Protein AF-A0A816HDM8-F1 (afdb_monomer)

Radius of gyration: 18.61 Å; Cα contacts (8 Å, |Δi|>4): 281; chains: 1; bounding box: 46×37×53 Å

Nearest PDB structures (foldseek):
  5yvi-assembly1_A  TM=9.772E-01  e=1.107E-20  Homo sapiens
  5j3v-assembly2_B  TM=9.742E-01  e=8.952E-21  Homo sapiens
  2h4m-assembly1_B  TM=9.727E-01  e=4.902E-20  Homo sapiens
  2z5k-assembly1_A  TM=9.641E-01  e=5.569E-20  Homo sapiens
  2qmr-assembly3_C  TM=9.529E-01  e=6.326E-20  Homo sapiens

Foldseek 3Di:
DVVLLVQCVDLDLVSVQVSLVVLLVVLLVCQQVCLVVLVVNLVSLLVSLVRDDLVSVLSSLSSLLSNLQRHAQSCQDPVNCVSRVPSLVVVVVVDDLLDPSVQSSLSSLLSVLRRNQCPCVVPVQVLLVVLLVQLVVQLVCVVDPRRRDCSSNLSSLSSLLSNLNRPAQVCQVVLVVDCLVVSLLSQCPDLDQSSVVSSVSNLVSCCRRPVVSVVVCCVSVVVSVVVCVDPVNDD

Structure (mmCIF, N/CA/C/O backbone):
data_AF-A0A816HDM8-F1
#
_entry.id   AF-A0A816HDM8-F1
#
loop_
_atom_site.group_PDB
_atom_site.id
_atom_site.type_symbol
_atom_site.label_atom_id
_atom_site.label_alt_id
_atom_site.label_comp_id
_atom_site.label_asym_id
_atom_site.label_entity_id
_atom_site.label_seq_id
_atom_site.pdbx_PDB_ins_code
_atom_site.Cartn_x
_atom_site.Cartn_y
_atom_site.Cartn_z
_atom_site.occupancy
_atom_site.B_iso_or_equiv
_atom_site.auth_seq_id
_atom_site.auth_comp_id
_atom_site.auth_asym_id
_atom_site.auth_atom_id
_atom_site.pdbx_PDB_model_num
ATOM 1 N N . MET A 1 1 ? -4.966 -9.550 25.274 1.00 83.75 1 MET A N 1
ATOM 2 C CA . MET A 1 1 ? -5.433 -8.710 24.150 1.00 83.75 1 MET A CA 1
ATOM 3 C C . MET A 1 1 ? -6.266 -7.512 24.609 1.00 83.75 1 MET A C 1
ATOM 5 O O . MET A 1 1 ? -5.846 -6.393 24.358 1.00 83.75 1 MET A O 1
ATOM 9 N N . SER A 1 2 ? -7.382 -7.699 25.329 1.00 88.25 2 SER A N 1
ATOM 10 C CA . SER A 1 2 ? -8.277 -6.598 25.751 1.00 88.25 2 SER A CA 1
ATOM 11 C C . SER A 1 2 ? -7.585 -5.449 26.503 1.00 88.25 2 SER A C 1
ATOM 13 O O . SER A 1 2 ? -7.842 -4.287 26.204 1.00 88.25 2 SER A O 1
ATOM 15 N N . GLU A 1 3 ? -6.691 -5.747 27.450 1.00 95.38 3 GLU A N 1
ATOM 16 C CA . GLU A 1 3 ? -5.959 -4.708 28.190 1.00 95.38 3 GLU A CA 1
ATOM 17 C C . GLU A 1 3 ? -4.966 -3.944 27.309 1.00 95.38 3 GLU A C 1
ATOM 19 O O . GLU A 1 3 ? -4.853 -2.727 27.438 1.00 95.38 3 GLU A O 1
ATOM 24 N N . LEU A 1 4 ? -4.309 -4.620 26.361 1.00 96.19 4 LEU A N 1
ATOM 25 C CA . LEU A 1 4 ? -3.385 -3.976 25.425 1.00 96.19 4 LEU A CA 1
ATOM 26 C C . LEU A 1 4 ? -4.130 -2.997 24.505 1.00 96.19 4 LEU A C 1
ATOM 28 O O . LEU A 1 4 ? -3.732 -1.841 24.400 1.00 96.19 4 LEU A O 1
ATOM 32 N N . LEU A 1 5 ? -5.284 -3.404 23.962 1.00 97.25 5 LEU A N 1
ATOM 33 C CA . LEU A 1 5 ? -6.154 -2.526 23.167 1.00 97.25 5 LEU A CA 1
ATOM 34 C C . LEU A 1 5 ? -6.623 -1.293 23.963 1.00 97.25 5 LEU A C 1
ATOM 36 O O . LEU A 1 5 ? -6.646 -0.180 23.442 1.00 97.25 5 LEU A O 1
ATOM 40 N N . LYS A 1 6 ? -6.917 -1.438 25.263 1.00 97.44 6 LYS A N 1
ATOM 41 C CA . LYS A 1 6 ? -7.215 -0.278 26.125 1.00 97.44 6 LYS A CA 1
ATOM 42 C C . LYS A 1 6 ? -6.018 0.667 26.278 1.00 97.44 6 LYS A C 1
ATOM 44 O O . LYS A 1 6 ? -6.229 1.866 26.443 1.00 97.44 6 LYS A O 1
ATOM 49 N N . ARG A 1 7 ? -4.781 0.151 26.288 1.00 98.19 7 ARG A N 1
ATOM 50 C CA . ARG A 1 7 ? -3.554 0.964 26.402 1.00 98.19 7 ARG A CA 1
ATOM 51 C C . ARG A 1 7 ? -3.203 1.695 25.102 1.00 98.19 7 ARG A C 1
ATOM 53 O O . ARG A 1 7 ? -2.677 2.799 25.186 1.00 98.19 7 ARG A O 1
ATOM 60 N N . ILE A 1 8 ? -3.570 1.162 23.933 1.00 98.19 8 ILE A N 1
ATOM 61 C CA . ILE A 1 8 ? -3.497 1.901 22.655 1.00 98.19 8 ILE A CA 1
ATOM 62 C C . ILE A 1 8 ? -4.273 3.221 22.778 1.00 98.19 8 ILE A C 1
ATOM 64 O O . ILE A 1 8 ? -3.812 4.275 22.365 1.00 98.19 8 ILE A O 1
ATOM 68 N N . LEU A 1 9 ? -5.419 3.213 23.459 1.00 98.12 9 LEU A N 1
ATOM 69 C CA . LEU A 1 9 ? -6.229 4.411 23.680 1.00 98.12 9 LEU A CA 1
ATOM 70 C C . LEU A 1 9 ? -5.894 5.161 24.979 1.00 98.12 9 LEU A C 1
ATOM 72 O O . LEU A 1 9 ? -6.740 5.902 25.484 1.00 98.12 9 LEU A O 1
ATOM 76 N N . ASP A 1 10 ? -4.692 5.022 25.542 1.00 98.19 10 ASP A N 1
ATOM 77 C CA . ASP A 1 10 ? -4.313 5.727 26.774 1.00 98.19 10 ASP A CA 1
ATOM 78 C C . ASP A 1 10 ? -4.251 7.257 26.573 1.00 98.19 10 ASP A C 1
ATOM 80 O O . ASP A 1 10 ? -4.190 7.762 25.452 1.00 98.19 10 ASP A O 1
ATOM 84 N N . ALA A 1 11 ? -4.334 8.038 27.650 1.00 96.88 11 ALA A N 1
ATOM 85 C CA . ALA A 1 11 ? -4.176 9.493 27.589 1.00 96.88 11 ALA A CA 1
ATOM 86 C C . ALA A 1 11 ? -2.701 9.914 27.445 1.00 96.88 11 ALA A C 1
ATOM 88 O O . ALA A 1 11 ? -2.410 10.983 26.909 1.00 96.88 11 ALA A O 1
ATOM 89 N N . ASN A 1 12 ? -1.768 9.080 27.909 1.00 97.75 12 ASN A N 1
ATOM 90 C CA . ASN A 1 12 ? -0.342 9.342 27.842 1.00 97.75 12 ASN A CA 1
ATOM 91 C C . ASN A 1 12 ? 0.241 8.877 26.500 1.00 97.75 12 ASN A C 1
ATOM 93 O O . ASN A 1 12 ? 0.244 7.689 26.185 1.00 97.75 12 ASN A O 1
ATOM 97 N N . LYS A 1 13 ? 0.820 9.814 25.743 1.00 97.62 13 LYS A N 1
ATOM 98 C CA . LYS A 1 13 ? 1.420 9.560 24.422 1.00 97.62 13 LYS A CA 1
ATOM 99 C C . LYS A 1 13 ? 2.521 8.496 24.436 1.00 97.62 13 LYS A C 1
ATOM 101 O O . LYS A 1 13 ? 2.654 7.773 23.460 1.00 97.62 13 LYS A O 1
ATOM 106 N N . LYS A 1 14 ? 3.278 8.370 25.532 1.00 97.81 14 LYS A N 1
ATOM 107 C CA . LYS A 1 14 ? 4.307 7.325 25.670 1.00 97.81 14 LYS A CA 1
ATOM 108 C C . LYS A 1 14 ? 3.696 5.939 25.865 1.00 97.81 14 LYS A C 1
ATOM 110 O O . LYS A 1 14 ? 4.263 4.955 25.413 1.00 97.81 14 LYS A O 1
ATOM 115 N N . VAL A 1 15 ? 2.542 5.867 26.533 1.00 98.19 15 VAL A N 1
ATOM 116 C CA . VAL A 1 15 ? 1.805 4.608 26.709 1.00 98.19 15 VAL A CA 1
ATOM 117 C C . VAL A 1 15 ? 1.149 4.200 25.395 1.00 98.19 15 VAL A C 1
ATOM 119 O O . VAL A 1 15 ? 1.209 3.029 25.053 1.00 98.19 15 VAL A O 1
ATOM 122 N N . GLN A 1 16 ? 0.598 5.157 24.642 1.00 98.38 16 GLN A N 1
ATOM 123 C CA . GLN A 1 16 ? 0.084 4.924 23.288 1.00 98.38 16 GLN A CA 1
ATOM 124 C C . GLN A 1 16 ? 1.161 4.318 22.378 1.00 98.38 16 GLN A C 1
ATOM 126 O O . GLN A 1 16 ? 0.943 3.253 21.818 1.00 98.38 16 GLN A O 1
ATOM 131 N N . GLU A 1 17 ? 2.328 4.967 22.285 1.00 97.75 17 GLU A N 1
ATOM 132 C CA . GLU A 1 17 ? 3.483 4.499 21.504 1.00 97.75 17 GLU A CA 1
ATOM 133 C C . GLU A 1 17 ? 3.892 3.080 21.917 1.00 97.75 17 GLU A C 1
ATOM 135 O O . GLU A 1 17 ? 3.851 2.170 21.096 1.00 97.75 17 GLU A O 1
ATOM 140 N N . ALA A 1 18 ? 4.170 2.858 23.206 1.00 98.06 18 ALA A N 1
ATOM 141 C CA . ALA A 1 18 ? 4.591 1.547 23.695 1.00 98.06 18 ALA A CA 1
ATOM 142 C C . ALA A 1 18 ? 3.534 0.452 23.473 1.00 98.06 18 ALA A C 1
ATOM 144 O O . ALA A 1 18 ? 3.880 -0.676 23.137 1.00 98.06 18 ALA A O 1
ATOM 145 N N . ALA A 1 19 ? 2.250 0.766 23.662 1.00 98.25 19 ALA A N 1
ATOM 146 C CA . ALA A 1 19 ? 1.169 -0.193 23.472 1.00 98.25 19 ALA A CA 1
ATOM 147 C C . ALA A 1 19 ? 0.932 -0.515 21.995 1.00 98.25 19 ALA A C 1
ATOM 149 O O . ALA A 1 19 ? 0.647 -1.665 21.683 1.00 98.25 19 ALA A O 1
ATOM 150 N N . CYS A 1 20 ? 1.046 0.477 21.110 1.00 97.62 20 CYS A N 1
ATOM 151 C CA . CYS A 1 20 ? 0.869 0.299 19.672 1.00 97.62 20 CYS A CA 1
ATOM 152 C C . CYS A 1 20 ? 2.010 -0.536 19.084 1.00 97.62 20 CYS A C 1
ATOM 154 O O . CYS A 1 20 ? 1.742 -1.526 18.418 1.00 97.62 20 CYS A O 1
ATOM 156 N N . SER A 1 21 ? 3.265 -0.227 19.427 1.00 97.00 21 SER A N 1
ATOM 157 C CA . SER A 1 21 ? 4.416 -1.033 18.996 1.00 97.00 21 SER A CA 1
ATOM 158 C C . SER A 1 21 ? 4.381 -2.451 19.573 1.00 97.00 21 SER A C 1
ATOM 160 O O . SER A 1 21 ? 4.606 -3.414 18.854 1.00 97.00 21 SER A O 1
ATOM 162 N N . ALA A 1 22 ? 4.032 -2.613 20.857 1.00 97.81 22 ALA A N 1
ATOM 163 C CA . ALA A 1 22 ? 3.873 -3.948 21.443 1.00 97.81 22 ALA A CA 1
ATOM 164 C C . ALA A 1 22 ? 2.714 -4.738 20.814 1.00 97.81 22 ALA A C 1
ATOM 166 O O . ALA A 1 22 ? 2.728 -5.967 20.834 1.00 97.81 22 ALA A O 1
ATOM 167 N N . PHE A 1 23 ? 1.695 -4.046 20.297 1.00 97.94 23 PHE A N 1
ATOM 168 C CA . PHE A 1 23 ? 0.606 -4.672 19.560 1.00 97.94 23 PHE A CA 1
ATOM 169 C C . PHE A 1 23 ? 1.057 -5.125 18.168 1.00 97.94 23 PHE A C 1
ATOM 171 O O . PHE A 1 23 ? 0.767 -6.268 17.837 1.00 97.94 23 PHE A O 1
ATOM 178 N N . ALA A 1 24 ? 1.825 -4.309 17.436 1.00 95.75 24 ALA A N 1
ATOM 179 C CA . ALA A 1 24 ? 2.413 -4.680 16.143 1.00 95.75 24 ALA A CA 1
ATOM 180 C C . ALA A 1 24 ? 3.284 -5.950 16.249 1.00 95.75 24 ALA A C 1
ATOM 182 O O . ALA A 1 24 ? 3.085 -6.919 15.527 1.00 95.75 24 ALA A O 1
ATOM 183 N N . THR A 1 25 ? 4.153 -6.036 17.262 1.00 95.81 25 THR A N 1
ATOM 184 C CA . THR A 1 25 ? 4.927 -7.269 17.508 1.00 95.81 25 THR A CA 1
ATOM 185 C C . THR A 1 25 ? 4.039 -8.470 17.859 1.00 95.81 25 THR A C 1
ATOM 187 O O . THR A 1 25 ? 4.364 -9.610 17.545 1.00 95.81 25 THR A O 1
ATOM 190 N N . LEU A 1 26 ? 2.911 -8.254 18.545 1.00 96.56 26 LEU A N 1
ATOM 191 C CA . LEU A 1 26 ? 2.002 -9.346 18.896 1.00 96.56 26 LEU A CA 1
ATOM 192 C C . LEU A 1 26 ? 1.278 -9.908 17.667 1.00 96.56 26 LEU A C 1
ATOM 194 O O . LEU A 1 26 ? 1.063 -11.116 17.604 1.00 96.56 26 LEU A O 1
ATOM 198 N N . GLU A 1 27 ? 0.845 -9.057 16.739 1.00 95.50 27 GLU A N 1
ATOM 199 C CA . GLU A 1 27 ? 0.141 -9.509 15.536 1.00 95.50 27 GLU A CA 1
ATOM 200 C C . GLU A 1 27 ? 1.057 -10.244 14.553 1.00 95.50 27 GLU A C 1
ATOM 202 O O . GLU A 1 27 ? 0.608 -11.264 14.035 1.00 95.50 27 GLU A O 1
ATOM 207 N N . GLU A 1 28 ? 2.333 -9.850 14.422 1.00 93.94 28 GLU A N 1
ATOM 208 C CA . GLU A 1 28 ? 3.349 -10.592 13.644 1.00 93.94 28 GLU A CA 1
ATOM 209 C C . GLU A 1 28 ? 3.496 -12.047 14.104 1.00 93.94 28 GLU A C 1
ATOM 211 O O . GLU A 1 28 ? 3.673 -12.953 13.295 1.00 93.94 28 GLU A O 1
ATOM 216 N N . GLU A 1 29 ? 3.407 -12.283 15.414 1.00 96.25 29 GLU A N 1
ATOM 217 C CA . GLU A 1 29 ? 3.553 -13.619 15.998 1.00 96.25 29 GLU A CA 1
ATOM 218 C C . GLU A 1 29 ? 2.229 -14.398 16.011 1.00 96.25 29 GLU A C 1
ATOM 220 O O . GLU A 1 29 ? 2.195 -15.626 15.893 1.00 96.25 29 GLU A O 1
ATOM 225 N N . ALA A 1 30 ? 1.107 -13.700 16.196 1.00 96.31 30 ALA A N 1
ATOM 226 C CA . ALA A 1 30 ? -0.205 -14.329 16.296 1.00 96.31 30 ALA A CA 1
ATOM 227 C C . ALA A 1 30 ? -0.820 -14.651 14.923 1.00 96.31 30 ALA A C 1
ATOM 229 O O . ALA A 1 30 ? -1.593 -15.611 14.812 1.00 96.31 30 ALA A O 1
ATOM 230 N N . CYS A 1 31 ? -0.510 -13.867 13.889 1.00 95.62 31 CYS A N 1
ATOM 231 C CA . CYS A 1 31 ? -1.038 -13.990 12.531 1.00 95.62 31 CYS A CA 1
ATOM 232 C C . CYS A 1 31 ? -2.566 -14.214 12.520 1.00 95.62 31 CYS A C 1
ATOM 234 O O . CYS A 1 31 ? -3.353 -13.496 13.144 1.00 95.62 31 CYS A O 1
ATOM 236 N N . VAL A 1 32 ? -3.010 -15.297 11.879 1.00 96.19 32 VAL A N 1
ATOM 237 C CA . VAL A 1 32 ? -4.419 -15.695 11.756 1.00 96.19 32 VAL A CA 1
ATOM 238 C C . VAL A 1 32 ? -5.134 -15.941 13.093 1.00 96.19 32 VAL A C 1
ATOM 240 O O . VAL A 1 32 ? -6.365 -15.935 13.133 1.00 96.19 32 VAL A O 1
ATOM 243 N N . GLN A 1 33 ? -4.414 -16.104 14.210 1.00 97.44 33 GLN A N 1
ATOM 244 C CA . GLN A 1 33 ? -5.028 -16.203 15.543 1.00 97.44 33 GLN A CA 1
ATOM 245 C C . GLN A 1 33 ? -5.679 -14.882 15.990 1.00 97.44 33 GLN A C 1
ATOM 247 O O . GLN A 1 33 ? -6.475 -14.874 16.930 1.00 97.44 33 GLN A O 1
ATOM 252 N N . MET A 1 34 ? -5.396 -13.771 15.301 1.00 96.62 34 MET A N 1
ATOM 253 C CA . MET A 1 34 ? -6.027 -12.468 15.533 1.00 96.62 34 MET A CA 1
ATOM 254 C C . MET A 1 34 ? -7.441 -12.375 14.940 1.00 96.62 34 MET A C 1
ATOM 256 O O . MET A 1 34 ? -8.253 -11.573 15.409 1.00 96.62 34 MET A O 1
ATOM 260 N N . VAL A 1 35 ? -7.778 -13.219 13.956 1.00 97.88 35 VAL A N 1
ATOM 261 C CA . VAL A 1 35 ? -9.042 -13.162 13.192 1.00 97.88 35 VAL A CA 1
ATOM 262 C C . VAL A 1 35 ? -10.302 -13.154 14.075 1.00 97.88 35 VAL A C 1
ATOM 264 O O . VAL A 1 35 ? -11.184 -12.330 13.817 1.00 97.88 35 VAL A O 1
ATOM 267 N N . PRO A 1 36 ? -10.423 -13.966 15.149 1.00 97.81 36 PRO A N 1
ATOM 268 C CA . PRO A 1 36 ? -11.596 -13.934 16.030 1.00 97.81 36 PRO A CA 1
ATOM 269 C C . PRO A 1 36 ? -11.833 -12.583 16.723 1.00 97.81 36 PRO A C 1
ATOM 271 O O . PRO A 1 36 ? -12.946 -12.304 17.166 1.00 97.81 36 PRO A O 1
ATOM 274 N N . TYR A 1 37 ? -10.801 -11.742 16.817 1.00 97.44 37 TYR A N 1
ATOM 275 C CA . TYR A 1 37 ? -10.816 -10.463 17.526 1.00 97.44 37 TYR A CA 1
ATOM 276 C C . TYR A 1 37 ? -10.794 -9.253 16.584 1.00 97.44 37 TYR A C 1
ATOM 278 O O . TYR A 1 37 ? -10.842 -8.113 17.051 1.00 97.44 37 TYR A O 1
ATOM 286 N N . LEU A 1 38 ? -10.760 -9.486 15.267 1.00 97.25 38 LEU A N 1
ATOM 287 C CA . LEU A 1 38 ? -10.464 -8.472 14.255 1.00 97.25 38 LEU A CA 1
ATOM 288 C C . LEU A 1 38 ? -11.393 -7.257 14.337 1.00 97.25 38 LEU A C 1
ATOM 290 O O . LEU A 1 38 ? -10.932 -6.122 14.297 1.00 97.25 38 LEU A O 1
ATOM 294 N N . LYS A 1 39 ? -12.693 -7.474 14.573 1.00 97.38 39 LYS A N 1
ATOM 295 C CA . LYS A 1 39 ? -13.653 -6.374 14.755 1.00 97.38 39 LYS A CA 1
ATOM 296 C C . LYS A 1 39 ? -13.256 -5.433 15.902 1.00 97.38 39 LYS A C 1
ATOM 298 O O . LYS A 1 39 ? -13.229 -4.222 15.715 1.00 97.38 39 LYS A O 1
ATOM 303 N N . GLN A 1 40 ? -12.931 -5.985 17.072 1.00 97.94 40 GLN A N 1
ATOM 304 C CA . GLN A 1 40 ? -12.567 -5.192 18.250 1.00 97.94 40 GLN A CA 1
ATOM 305 C C . GLN A 1 40 ? -11.229 -4.465 18.050 1.00 97.94 40 GLN A C 1
ATOM 307 O O . GLN A 1 40 ? -11.060 -3.328 18.501 1.00 97.94 40 GLN A O 1
ATOM 312 N N . ILE A 1 41 ? -10.280 -5.126 17.384 1.00 98.38 41 ILE A N 1
ATOM 313 C CA . ILE A 1 41 ? -8.981 -4.547 17.037 1.00 98.38 41 ILE A CA 1
ATOM 314 C C . ILE A 1 41 ? -9.191 -3.335 16.126 1.00 98.38 41 ILE A C 1
ATOM 316 O O . ILE A 1 41 ? -8.782 -2.232 16.483 1.00 98.38 41 ILE A O 1
ATOM 320 N N . LEU A 1 42 ? -9.910 -3.507 15.013 1.00 98.38 42 LEU A N 1
ATOM 321 C CA . LEU A 1 42 ? -10.158 -2.436 14.049 1.00 98.38 42 LEU A CA 1
ATOM 322 C C . LEU A 1 42 ? -10.910 -1.259 14.673 1.00 98.38 42 LEU A C 1
ATOM 324 O O . LEU A 1 42 ? -10.520 -0.117 14.464 1.00 98.38 42 LEU A O 1
ATOM 328 N N . GLU A 1 43 ? -11.934 -1.509 15.495 1.00 98.06 43 GLU A N 1
ATOM 329 C CA . GLU A 1 43 ? -12.641 -0.445 16.225 1.00 98.06 43 GLU A CA 1
ATOM 330 C C . GLU A 1 43 ? -11.691 0.364 17.126 1.00 98.06 43 GLU A C 1
ATOM 332 O O . GLU A 1 43 ? -11.809 1.588 17.221 1.00 98.06 43 GLU A O 1
ATOM 337 N N . THR A 1 44 ? -10.713 -0.302 17.747 1.00 98.56 44 THR A N 1
ATOM 338 C CA . THR A 1 44 ? -9.699 0.342 18.593 1.00 98.56 44 THR A CA 1
ATOM 339 C C . THR A 1 44 ? -8.728 1.183 17.761 1.00 98.56 44 THR A C 1
ATOM 341 O O . THR A 1 44 ? -8.532 2.361 18.066 1.00 98.56 44 THR A O 1
ATOM 344 N N . LEU A 1 45 ? -8.147 0.614 16.698 1.00 98.19 45 LEU A N 1
ATOM 345 C CA . LEU A 1 45 ? -7.195 1.311 15.823 1.00 98.19 45 LEU A CA 1
ATOM 346 C C . LEU A 1 45 ? -7.862 2.502 15.114 1.00 98.19 45 LEU A C 1
ATOM 348 O O . LEU A 1 45 ? -7.311 3.601 15.063 1.00 98.19 45 LEU A O 1
ATOM 352 N N . VAL A 1 46 ? -9.111 2.340 14.675 1.00 97.88 46 VAL A N 1
ATOM 353 C CA . VAL A 1 46 ? -9.899 3.412 14.047 1.00 97.88 46 VAL A CA 1
ATOM 354 C C . VAL A 1 46 ? -10.202 4.542 15.032 1.00 97.88 46 VAL A C 1
ATOM 356 O O . VAL A 1 46 ? -10.162 5.719 14.668 1.00 97.88 46 VAL A O 1
ATOM 359 N N . HIS A 1 47 ? -10.431 4.227 16.309 1.00 97.94 47 HIS A N 1
ATOM 360 C CA . HIS A 1 47 ? -10.560 5.252 17.344 1.00 97.94 47 HIS A CA 1
ATOM 361 C C . HIS A 1 47 ? -9.237 5.994 17.604 1.00 97.94 47 HIS A C 1
ATOM 363 O O . HIS A 1 47 ? -9.249 7.199 17.880 1.00 97.94 47 HIS A O 1
ATOM 369 N N . ALA A 1 48 ? -8.093 5.312 17.475 1.00 98.00 48 ALA A N 1
ATOM 370 C CA . ALA A 1 48 ? -6.776 5.906 17.684 1.00 98.00 48 ALA A CA 1
ATOM 371 C C . ALA A 1 48 ? -6.468 7.037 16.683 1.00 98.00 48 ALA A C 1
ATOM 373 O O . ALA A 1 48 ? -5.888 8.043 17.092 1.00 98.00 48 ALA A O 1
ATOM 374 N N . PHE A 1 49 ? -6.967 6.980 15.438 1.00 96.19 49 PHE A N 1
ATOM 375 C CA . PHE A 1 49 ? -6.819 8.065 14.446 1.00 96.19 49 PHE A CA 1
ATOM 376 C C . PHE A 1 49 ? -7.287 9.441 14.932 1.00 96.19 49 PHE A C 1
ATOM 378 O O . PHE A 1 49 ? -6.747 10.468 14.510 1.00 96.19 49 PHE A O 1
ATOM 385 N N . ARG A 1 50 ? -8.301 9.473 15.807 1.00 93.88 50 ARG A N 1
ATOM 386 C CA . ARG A 1 50 ? -8.866 10.712 16.371 1.00 93.88 50 ARG A CA 1
ATOM 387 C C . ARG A 1 50 ? -8.095 11.215 17.588 1.00 93.88 50 ARG A C 1
ATOM 389 O O . ARG A 1 50 ? -8.288 12.354 18.005 1.00 93.88 50 ARG A O 1
ATOM 396 N N . LYS A 1 51 ? -7.264 10.361 18.186 1.00 95.94 51 LYS A N 1
ATOM 397 C CA . LYS A 1 51 ? -6.564 10.628 19.446 1.00 95.94 51 LYS A CA 1
ATOM 398 C C . LYS A 1 51 ? -5.072 10.871 19.250 1.00 95.94 51 LYS A C 1
ATOM 400 O O . LYS A 1 51 ? -4.473 11.646 19.997 1.00 95.94 51 LYS A O 1
ATOM 405 N N . TYR A 1 52 ? -4.473 10.186 18.287 1.00 97.69 52 TYR A N 1
ATOM 406 C CA . TYR A 1 52 ? -3.041 10.220 18.059 1.00 97.69 52 TYR A CA 1
ATOM 407 C C . TYR A 1 52 ? -2.623 11.537 17.410 1.00 97.69 52 TYR A C 1
ATOM 409 O O . TYR A 1 52 ? -3.319 12.113 16.577 1.00 97.69 52 TYR A O 1
ATOM 417 N N . GLN A 1 53 ? -1.457 12.015 17.831 1.00 94.62 53 GLN A N 1
ATOM 418 C CA . GLN A 1 53 ? -0.761 13.130 17.193 1.00 94.62 53 GLN A CA 1
ATOM 419 C C . GLN A 1 53 ? 0.276 12.593 16.207 1.00 94.62 53 GLN A C 1
ATOM 421 O O . GLN A 1 53 ? 0.562 11.399 16.240 1.00 94.62 53 GLN A O 1
ATOM 426 N N . ALA A 1 54 ? 0.864 13.478 15.394 1.00 91.25 54 ALA A N 1
ATOM 427 C CA . ALA A 1 54 ? 1.751 13.143 14.272 1.00 91.25 54 ALA A CA 1
ATOM 428 C C . ALA A 1 54 ? 2.687 11.951 14.546 1.00 91.25 54 ALA A C 1
ATOM 430 O O . ALA A 1 54 ? 2.539 10.918 13.909 1.00 91.25 54 ALA A O 1
ATOM 431 N N . LYS A 1 55 ? 3.540 12.020 15.582 1.00 93.81 55 LYS A N 1
ATOM 432 C CA . LYS A 1 55 ? 4.482 10.932 15.913 1.00 93.81 55 LYS A CA 1
ATOM 433 C C . LYS A 1 55 ? 3.803 9.568 16.112 1.00 93.81 55 LYS A C 1
ATOM 435 O O . LYS A 1 55 ? 4.234 8.577 15.541 1.00 93.81 55 LYS A O 1
ATOM 440 N N . ASN A 1 56 ? 2.756 9.508 16.933 1.00 96.88 56 ASN A N 1
ATOM 441 C CA . ASN A 1 56 ? 2.095 8.238 17.243 1.00 96.88 56 ASN A CA 1
ATOM 442 C C . ASN A 1 56 ? 1.241 7.747 16.073 1.00 96.88 56 ASN A C 1
ATOM 444 O O . ASN A 1 56 ? 1.009 6.551 15.957 1.00 96.88 56 ASN A O 1
ATOM 448 N N . LEU A 1 57 ? 0.781 8.659 15.211 1.00 96.75 57 LEU A N 1
ATOM 449 C CA . LEU A 1 57 ? 0.042 8.312 14.004 1.00 96.75 57 LEU A CA 1
ATOM 450 C C . LEU A 1 57 ? 0.898 7.478 13.042 1.00 96.75 57 LEU A C 1
ATOM 452 O O . LEU A 1 57 ? 0.371 6.546 12.452 1.00 96.75 57 LEU A O 1
ATOM 456 N N . LEU A 1 58 ? 2.205 7.748 12.955 1.00 96.50 58 LEU A N 1
ATOM 457 C CA . LEU A 1 58 ? 3.122 6.937 12.143 1.00 96.50 58 LEU A CA 1
ATOM 458 C C . LEU A 1 58 ? 3.164 5.478 12.626 1.00 96.50 58 LEU A C 1
ATOM 460 O O . LEU A 1 58 ? 3.049 4.557 11.830 1.00 96.50 58 LEU A O 1
ATOM 464 N N . ILE A 1 59 ? 3.215 5.278 13.945 1.00 96.81 59 ILE A N 1
ATOM 465 C CA . ILE A 1 59 ? 3.204 3.947 14.581 1.00 96.81 59 ILE A CA 1
ATOM 466 C C . ILE A 1 59 ? 1.843 3.258 14.412 1.00 96.81 59 ILE A C 1
ATOM 468 O O . ILE A 1 59 ? 1.746 2.036 14.391 1.00 96.81 59 ILE A O 1
ATOM 472 N N . LEU A 1 60 ? 0.766 4.039 14.305 1.00 98.38 60 LEU A N 1
ATOM 473 C CA . LEU A 1 60 ? -0.555 3.490 14.028 1.00 98.38 60 LEU A CA 1
ATOM 474 C C . LEU A 1 60 ? -0.652 2.943 12.601 1.00 98.38 60 LEU A C 1
ATOM 476 O O . LEU A 1 60 ? -1.318 1.934 12.413 1.00 98.38 60 LEU A O 1
ATOM 480 N N . TYR A 1 61 ? -0.020 3.590 11.617 1.00 98.56 61 TYR A N 1
ATOM 481 C CA . TYR A 1 61 ? 0.017 3.069 10.249 1.00 98.56 61 TYR A CA 1
ATOM 482 C C . TYR A 1 61 ? 0.759 1.737 10.175 1.00 98.56 61 TYR A C 1
ATOM 484 O O . TYR A 1 61 ? 0.220 0.791 9.610 1.00 98.56 61 TYR A O 1
ATOM 492 N N . ASP A 1 62 ? 1.920 1.650 10.824 1.00 97.44 62 ASP A N 1
ATOM 493 C CA . ASP A 1 62 ? 2.700 0.415 10.968 1.00 97.44 62 ASP A CA 1
ATOM 494 C C . ASP A 1 62 ? 1.842 -0.718 11.561 1.00 97.44 62 ASP A C 1
ATOM 496 O O . ASP A 1 62 ? 1.585 -1.717 10.899 1.00 97.44 62 ASP A O 1
ATOM 500 N N . ALA A 1 63 ? 1.215 -0.489 12.721 1.00 98.12 63 ALA A N 1
ATOM 501 C CA . ALA A 1 63 ? 0.325 -1.468 13.360 1.00 98.12 63 ALA A CA 1
ATOM 502 C C . ALA A 1 63 ? -0.954 -1.810 12.561 1.00 98.12 63 ALA A C 1
ATOM 504 O O . ALA A 1 63 ? -1.665 -2.754 12.885 1.00 98.12 63 ALA A O 1
ATOM 505 N N . ILE A 1 64 ? -1.340 -1.017 11.559 1.00 98.62 64 ILE A N 1
ATOM 506 C CA . ILE A 1 64 ? -2.450 -1.373 10.662 1.00 98.62 64 ILE A CA 1
ATOM 507 C C . ILE A 1 64 ? -1.928 -2.185 9.473 1.00 98.62 64 ILE A C 1
ATOM 509 O O . ILE A 1 64 ? -2.604 -3.121 9.044 1.00 98.62 64 ILE A O 1
ATOM 513 N N . GLY A 1 65 ? -0.760 -1.823 8.936 1.00 98.56 65 GLY A N 1
ATOM 514 C CA . GLY A 1 65 ? -0.104 -2.557 7.856 1.00 98.56 65 GLY A CA 1
ATOM 515 C C . GLY A 1 65 ? 0.236 -3.976 8.298 1.00 98.56 65 GLY A C 1
ATOM 516 O O . GLY A 1 65 ? -0.227 -4.938 7.690 1.00 98.56 65 GLY A O 1
ATOM 517 N N . THR A 1 66 ? 0.895 -4.104 9.446 1.00 98.25 66 THR A N 1
ATOM 518 C CA . THR A 1 66 ? 1.261 -5.390 10.038 1.00 98.25 66 THR A CA 1
ATOM 519 C C . THR A 1 66 ? 0.032 -6.247 10.361 1.00 98.25 66 THR A C 1
ATOM 521 O O . THR A 1 66 ? 0.032 -7.451 10.085 1.00 98.25 66 THR A O 1
ATOM 524 N N . LEU A 1 67 ? -1.073 -5.655 10.838 1.00 98.62 67 LEU A N 1
ATOM 525 C CA . LEU A 1 67 ? -2.349 -6.366 10.977 1.00 98.62 67 LEU A CA 1
ATOM 526 C C . LEU A 1 67 ? -2.835 -6.925 9.636 1.00 98.62 67 LEU A C 1
ATOM 528 O O . LEU A 1 67 ? -3.282 -8.073 9.579 1.00 98.62 67 LEU A O 1
ATOM 532 N N . ALA A 1 68 ? -2.792 -6.110 8.578 1.00 98.75 68 ALA A N 1
ATOM 533 C CA . ALA A 1 68 ? -3.232 -6.495 7.243 1.00 98.75 68 ALA A CA 1
ATOM 534 C C . ALA A 1 68 ? -2.389 -7.653 6.691 1.00 98.75 68 ALA A C 1
ATOM 536 O O . ALA A 1 68 ? -2.969 -8.622 6.198 1.00 98.75 68 ALA A O 1
ATOM 537 N N . ASP A 1 69 ? -1.070 -7.620 6.874 1.00 98.44 69 ASP A N 1
ATOM 538 C CA . ASP A 1 69 ? -0.165 -8.709 6.484 1.00 98.44 69 ASP A CA 1
ATOM 539 C C . ASP A 1 69 ? -0.420 -9.986 7.300 1.00 98.44 69 ASP A C 1
ATOM 541 O O . ASP A 1 69 ? -0.474 -11.094 6.761 1.00 98.44 69 ASP A O 1
ATOM 545 N N . SER A 1 70 ? -0.682 -9.832 8.598 1.00 98.19 70 SER A N 1
ATOM 546 C CA . SER A 1 70 ? -0.911 -10.932 9.542 1.00 98.19 70 SER A CA 1
ATOM 547 C C . SER A 1 70 ? -2.205 -11.711 9.284 1.00 98.19 70 SER A C 1
ATOM 549 O O . SER A 1 70 ? -2.261 -12.929 9.486 1.00 98.19 70 SER A O 1
ATOM 551 N N . VAL A 1 71 ? -3.278 -11.020 8.878 1.00 98.38 71 VAL A N 1
ATOM 552 C CA . VAL A 1 71 ? -4.615 -11.622 8.694 1.00 98.38 71 VAL A CA 1
ATOM 553 C C . VAL A 1 71 ? -5.022 -11.769 7.227 1.00 98.38 71 VAL A C 1
ATOM 555 O O . VAL A 1 71 ? -5.972 -12.500 6.929 1.00 98.38 71 VAL A O 1
ATOM 558 N N . GLY A 1 72 ? -4.329 -11.096 6.309 1.00 98.38 72 GLY A N 1
ATOM 559 C CA . GLY A 1 72 ? -4.562 -11.140 4.869 1.00 98.38 72 GLY A CA 1
ATOM 560 C C . GLY A 1 72 ? -6.032 -10.949 4.490 1.00 98.38 72 GLY A C 1
ATOM 561 O O . GLY A 1 72 ? -6.735 -10.068 4.988 1.00 98.38 72 GLY A O 1
ATOM 562 N N . THR A 1 73 ? -6.533 -11.841 3.633 1.00 98.31 73 THR A N 1
ATOM 563 C CA . THR A 1 73 ? -7.895 -11.767 3.067 1.00 98.31 73 THR A CA 1
ATOM 564 C C . THR A 1 73 ? -9.031 -11.827 4.091 1.00 98.31 73 THR A C 1
ATOM 566 O O . THR A 1 73 ? -10.163 -11.477 3.758 1.00 98.31 73 THR A O 1
ATOM 569 N N . HIS A 1 74 ? -8.769 -12.178 5.357 1.00 98.56 74 HIS A N 1
ATOM 570 C CA . HIS A 1 74 ? -9.767 -12.043 6.423 1.00 98.56 74 HIS A CA 1
ATOM 571 C C . HIS A 1 74 ? -10.191 -10.584 6.664 1.00 98.56 74 HIS A C 1
ATOM 573 O O . HIS A 1 74 ? -11.294 -10.348 7.170 1.00 98.56 74 HIS A O 1
ATOM 579 N N . LEU A 1 75 ? -9.353 -9.617 6.272 1.00 98.62 75 LEU A N 1
ATOM 580 C CA . LEU A 1 75 ? -9.666 -8.191 6.312 1.00 98.62 75 LEU A CA 1
ATOM 581 C C . LEU A 1 75 ? -10.650 -7.766 5.208 1.00 98.62 75 LEU A C 1
ATOM 583 O O . LEU A 1 75 ? -11.354 -6.768 5.371 1.00 98.62 75 LEU A O 1
ATOM 587 N N . ASN A 1 76 ? -10.755 -8.535 4.116 1.00 98.56 76 ASN A N 1
ATOM 588 C CA . ASN A 1 76 ? -11.625 -8.253 2.972 1.00 98.56 76 ASN A CA 1
ATOM 589 C C . ASN A 1 76 ? -13.102 -8.554 3.284 1.00 98.56 76 ASN A C 1
ATOM 591 O O . ASN A 1 76 ? -13.710 -9.499 2.776 1.00 98.56 76 ASN A O 1
ATOM 595 N N . ARG A 1 77 ? -13.688 -7.739 4.163 1.00 98.50 77 ARG A N 1
ATOM 596 C CA . ARG A 1 77 ? -15.109 -7.775 4.506 1.00 98.50 77 ARG A CA 1
ATOM 597 C C . ARG A 1 77 ? -15.713 -6.376 4.451 1.00 98.50 77 ARG A C 1
ATOM 599 O O . ARG A 1 77 ? -15.086 -5.437 4.943 1.00 98.50 77 ARG A O 1
ATOM 606 N N . PRO A 1 78 ? -16.946 -6.213 3.934 1.00 98.25 78 PRO A N 1
ATOM 607 C CA . PRO A 1 78 ? -17.556 -4.893 3.783 1.00 98.25 78 PRO A CA 1
ATOM 608 C C . PRO A 1 78 ? -17.607 -4.073 5.078 1.00 98.25 78 PRO A C 1
ATOM 610 O O . PRO A 1 78 ? -17.357 -2.873 5.044 1.00 98.25 78 PRO A O 1
ATOM 613 N N . ASP A 1 79 ? -17.884 -4.712 6.217 1.00 98.00 79 ASP A N 1
ATOM 614 C CA . ASP A 1 79 ? -17.938 -4.061 7.529 1.00 98.00 79 ASP A CA 1
ATOM 615 C C . ASP A 1 79 ? -16.567 -3.550 7.998 1.00 98.00 79 ASP A C 1
ATOM 617 O O . ASP A 1 79 ? -16.484 -2.482 8.602 1.00 98.00 79 ASP A O 1
ATOM 621 N N . TYR A 1 80 ? -15.488 -4.269 7.685 1.00 98.62 80 TYR A N 1
ATOM 622 C CA . TYR A 1 80 ? -14.121 -3.869 8.037 1.00 98.62 80 TYR A CA 1
ATOM 623 C C . TYR A 1 80 ? -13.591 -2.779 7.109 1.00 98.62 80 TYR A C 1
ATOM 625 O O . TYR A 1 80 ? -13.032 -1.792 7.582 1.00 98.62 80 TYR A O 1
ATOM 633 N N . ILE A 1 81 ? -13.854 -2.897 5.807 1.00 98.62 81 ILE A N 1
ATOM 634 C CA . ILE A 1 81 ? -13.473 -1.895 4.804 1.00 98.62 81 ILE A CA 1
ATOM 635 C C . ILE A 1 81 ? -14.151 -0.551 5.102 1.00 98.62 81 ILE A C 1
ATOM 637 O O . ILE A 1 81 ? -13.485 0.483 5.129 1.00 98.62 81 ILE A O 1
ATOM 641 N N . GLN A 1 82 ? -15.459 -0.561 5.391 1.00 97.75 82 GLN A N 1
ATOM 642 C CA . GLN A 1 82 ? -16.220 0.648 5.736 1.00 97.75 82 GLN A CA 1
ATOM 643 C C . GLN A 1 82 ? -15.728 1.325 7.017 1.00 97.75 82 GLN A C 1
ATOM 645 O O . GLN A 1 82 ? -15.903 2.533 7.174 1.00 97.75 82 GLN A O 1
ATOM 650 N N . LEU A 1 83 ? -15.129 0.563 7.932 1.00 97.88 83 LEU A N 1
ATOM 651 C CA . LEU A 1 83 ? -14.577 1.089 9.172 1.00 97.88 83 LEU A CA 1
ATOM 652 C C . LEU A 1 83 ? -13.161 1.656 8.969 1.00 97.88 83 LEU A C 1
ATOM 654 O O . LEU A 1 83 ? -12.856 2.731 9.487 1.00 97.88 83 LEU A O 1
ATOM 658 N N . LEU A 1 84 ? -12.312 0.942 8.224 1.00 98.19 84 LEU A N 1
ATOM 659 C CA . LEU A 1 84 ? -10.877 1.213 8.112 1.00 98.19 84 LEU A CA 1
ATOM 660 C C . LEU A 1 84 ? -10.522 2.242 7.032 1.00 98.19 84 LEU A C 1
ATOM 662 O O . LEU A 1 84 ? -9.687 3.111 7.268 1.00 98.19 84 LEU A O 1
ATOM 666 N N . MET A 1 85 ? -11.139 2.162 5.852 1.00 98.44 85 MET A N 1
ATOM 667 C CA . MET A 1 85 ? -10.719 2.978 4.707 1.00 98.44 85 MET A CA 1
ATOM 668 C C . MET A 1 85 ? -10.983 4.481 4.870 1.00 98.44 85 MET A C 1
ATOM 670 O O . MET A 1 85 ? -10.095 5.255 4.514 1.00 98.44 85 MET A O 1
ATOM 674 N N . PRO A 1 86 ? -12.129 4.949 5.411 1.00 98.06 86 PRO A N 1
ATOM 675 C CA . PRO A 1 86 ? -12.386 6.385 5.526 1.00 98.06 86 PRO A CA 1
ATOM 676 C C . PRO A 1 86 ? -11.278 7.189 6.237 1.00 98.06 86 PRO A C 1
ATOM 678 O O . PRO A 1 86 ? -10.776 8.130 5.624 1.00 98.06 86 PRO A O 1
ATOM 681 N N . PRO A 1 87 ? -10.810 6.831 7.455 1.00 97.88 87 PRO A N 1
ATOM 682 C CA . PRO A 1 87 ? -9.751 7.598 8.114 1.00 97.88 87 PRO A CA 1
ATOM 683 C C . PRO A 1 87 ? -8.405 7.559 7.371 1.00 97.88 87 PRO A C 1
ATOM 685 O O . PRO A 1 87 ? -7.661 8.536 7.435 1.00 97.88 87 PRO A O 1
ATOM 688 N N . LEU A 1 88 ? -8.087 6.477 6.651 1.00 98.25 88 LEU A N 1
ATOM 689 C CA . LEU A 1 88 ? -6.871 6.395 5.830 1.00 98.25 88 LEU A CA 1
ATOM 690 C C . LEU A 1 88 ? -6.951 7.323 4.616 1.00 98.25 88 LEU A C 1
ATOM 692 O O . LEU A 1 88 ? -6.001 8.048 4.332 1.00 98.25 88 LEU A O 1
ATOM 696 N N . ILE A 1 89 ? -8.098 7.352 3.933 1.00 97.81 89 ILE A N 1
ATOM 697 C CA . ILE A 1 89 ? -8.325 8.230 2.780 1.00 97.81 89 ILE A CA 1
ATOM 698 C C . ILE A 1 89 ? -8.362 9.706 3.199 1.00 97.81 89 ILE A C 1
ATOM 700 O O . ILE A 1 89 ? -7.828 10.562 2.492 1.00 97.81 89 ILE A O 1
ATOM 704 N N . ASP A 1 90 ? -8.917 10.021 4.369 1.00 97.12 90 ASP A N 1
ATOM 705 C CA . ASP A 1 90 ? -8.865 11.380 4.917 1.00 97.12 90 ASP A CA 1
ATOM 706 C C . ASP A 1 90 ? -7.413 11.845 5.110 1.00 97.12 90 ASP A C 1
ATOM 708 O O . ASP A 1 90 ? -7.058 12.971 4.754 1.00 97.12 90 ASP A O 1
ATOM 712 N N . ARG A 1 91 ? -6.545 10.965 5.629 1.00 95.94 91 ARG A N 1
ATOM 713 C CA . ARG A 1 91 ? -5.112 11.250 5.804 1.00 95.94 91 ARG A CA 1
ATOM 714 C C . ARG A 1 91 ? -4.371 11.341 4.480 1.00 95.94 91 ARG A C 1
ATOM 716 O O . ARG A 1 91 ? -3.595 12.275 4.294 1.00 95.94 91 ARG A O 1
ATOM 723 N N . TRP A 1 92 ? -4.667 10.436 3.553 1.00 97.00 92 TRP A N 1
ATOM 724 C CA . TRP A 1 92 ? -4.151 10.463 2.190 1.00 97.00 92 TRP A CA 1
ATOM 725 C C . TRP A 1 92 ? -4.386 11.821 1.533 1.00 97.00 92 TRP A C 1
ATOM 727 O O . TRP A 1 92 ? -3.445 12.448 1.057 1.00 97.00 92 TRP A O 1
ATOM 737 N N . ASN A 1 93 ? -5.621 12.320 1.570 1.00 96.50 93 ASN A N 1
ATOM 738 C CA . ASN A 1 93 ? -5.978 13.595 0.950 1.00 96.50 93 ASN A CA 1
ATOM 739 C C . ASN A 1 93 ? -5.360 14.815 1.655 1.00 96.50 93 ASN A C 1
ATOM 741 O O . ASN A 1 93 ? -5.234 15.872 1.039 1.00 96.50 93 ASN A O 1
ATOM 745 N N . ALA A 1 94 ? -4.998 14.692 2.935 1.00 96.19 94 ALA A N 1
ATOM 746 C CA . ALA A 1 94 ? -4.440 15.788 3.724 1.00 96.19 94 ALA A CA 1
ATOM 747 C C . ALA A 1 94 ? -2.928 15.988 3.522 1.00 96.19 94 ALA A C 1
ATOM 749 O O . ALA A 1 94 ? -2.448 17.118 3.617 1.00 96.19 94 ALA A O 1
ATOM 750 N N . LEU A 1 95 ? -2.180 14.910 3.275 1.00 96.38 95 LEU A N 1
ATOM 751 C CA . LEU A 1 95 ? -0.727 14.963 3.105 1.00 96.38 95 LEU A CA 1
ATOM 752 C C . LEU A 1 95 ? -0.349 15.465 1.711 1.00 96.38 95 LEU A C 1
ATOM 754 O O . LEU A 1 95 ? -1.043 15.199 0.730 1.00 96.38 95 LEU A O 1
ATOM 758 N N . ARG A 1 96 ? 0.777 16.171 1.608 1.00 96.81 96 ARG A N 1
ATOM 759 C CA . ARG A 1 96 ? 1.334 16.664 0.339 1.00 96.81 96 ARG A CA 1
ATOM 760 C C . ARG A 1 96 ? 2.384 15.700 -0.209 1.00 96.81 96 ARG A C 1
ATOM 762 O O . ARG A 1 96 ? 2.911 14.883 0.526 1.00 96.81 96 ARG A 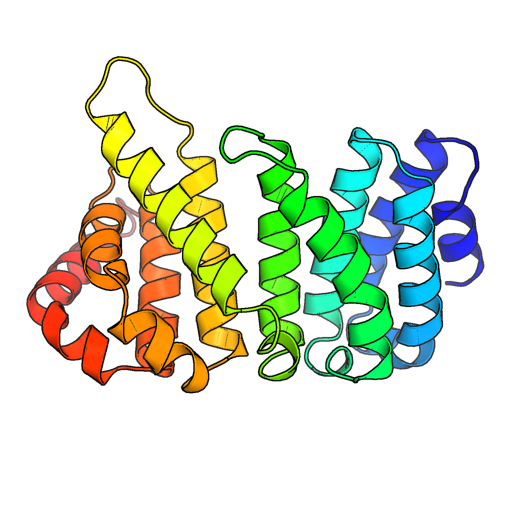O 1
ATOM 769 N N . ASN A 1 97 ? 2.712 15.814 -1.495 1.00 95.12 97 ASN A N 1
ATOM 770 C CA . ASN A 1 97 ? 3.702 14.944 -2.150 1.00 95.12 97 ASN A CA 1
ATOM 771 C C . ASN A 1 97 ? 5.152 15.174 -1.694 1.00 95.12 97 ASN A C 1
ATOM 773 O O . ASN A 1 97 ? 6.007 14.356 -1.996 1.00 95.12 97 ASN A O 1
ATOM 777 N N . ASP A 1 98 ? 5.425 16.283 -1.009 1.00 93.56 98 ASP A N 1
ATOM 778 C CA . ASP A 1 98 ? 6.719 16.625 -0.414 1.00 93.56 98 ASP A CA 1
ATOM 779 C C . ASP A 1 98 ? 6.778 16.304 1.093 1.00 93.56 98 ASP A C 1
ATOM 781 O O . ASP A 1 98 ? 7.774 16.604 1.751 1.00 93.56 98 ASP A O 1
ATOM 785 N N . ASP A 1 99 ? 5.723 15.696 1.646 1.00 95.00 99 ASP A N 1
ATOM 786 C CA . ASP A 1 99 ? 5.604 15.385 3.068 1.00 95.00 99 ASP A CA 1
ATOM 787 C C . ASP A 1 99 ? 6.086 13.960 3.374 1.00 95.00 99 ASP A C 1
ATOM 789 O O . ASP A 1 99 ? 5.527 12.984 2.875 1.00 95.00 99 ASP A O 1
ATOM 793 N N . LYS A 1 100 ? 7.111 13.835 4.225 1.00 95.31 100 LYS A N 1
ATOM 794 C CA . LYS A 1 100 ? 7.687 12.540 4.625 1.00 95.31 100 LYS A CA 1
ATOM 795 C C . LYS A 1 100 ? 6.747 11.698 5.487 1.00 95.31 100 LYS A C 1
ATOM 797 O O . LYS A 1 100 ? 6.926 10.485 5.560 1.00 95.31 100 LYS A O 1
ATOM 802 N N . ASP A 1 101 ? 5.710 12.299 6.072 1.00 94.88 101 ASP A N 1
ATOM 803 C CA . ASP A 1 101 ? 4.655 11.546 6.759 1.00 94.88 101 ASP A CA 1
ATOM 804 C C . ASP A 1 101 ? 3.851 10.659 5.779 1.00 94.88 101 ASP A C 1
ATOM 806 O O . ASP A 1 101 ? 3.071 9.810 6.218 1.00 94.88 101 ASP A O 1
ATOM 810 N N . LEU A 1 102 ? 4.045 10.809 4.456 1.00 96.31 102 LEU A N 1
ATOM 811 C CA . LEU A 1 102 ? 3.513 9.882 3.456 1.00 96.31 102 LEU A CA 1
ATOM 812 C C . LEU A 1 102 ? 4.124 8.484 3.533 1.00 96.31 102 LEU A C 1
ATOM 814 O O . LEU A 1 102 ? 3.412 7.548 3.179 1.00 96.31 102 LEU A O 1
ATOM 818 N N . PHE A 1 103 ? 5.386 8.317 3.949 1.00 97.38 103 PHE A N 1
ATOM 819 C CA . PHE A 1 103 ? 6.056 7.011 3.841 1.00 97.38 103 PHE A CA 1
ATOM 820 C C . PHE A 1 103 ? 5.314 5.921 4.620 1.00 97.38 103 PHE A C 1
ATOM 822 O O . PHE A 1 103 ? 4.860 4.969 3.984 1.00 97.38 103 PHE A O 1
ATOM 829 N N . PRO A 1 104 ? 5.011 6.105 5.922 1.00 97.81 104 PRO A N 1
ATOM 830 C CA . PRO A 1 104 ? 4.335 5.055 6.678 1.00 97.81 104 PRO A CA 1
ATOM 831 C C . PRO A 1 104 ? 2.887 4.843 6.214 1.00 97.81 104 PRO A C 1
ATOM 833 O O . PRO A 1 104 ? 2.344 3.748 6.327 1.00 97.81 104 PRO A O 1
ATOM 836 N N . LEU A 1 105 ? 2.239 5.881 5.666 1.00 98.25 105 LEU A N 1
ATOM 837 C CA . LEU A 1 105 ? 0.897 5.745 5.096 1.00 98.25 105 LEU A CA 1
ATOM 838 C C . LEU A 1 105 ? 0.910 4.933 3.791 1.00 98.25 105 LEU A C 1
ATOM 840 O O . LEU A 1 105 ? 0.006 4.128 3.579 1.00 98.25 105 LEU A O 1
ATOM 844 N N . LEU A 1 106 ? 1.892 5.154 2.914 1.00 98.56 106 LEU A N 1
ATOM 845 C CA . LEU A 1 106 ? 2.047 4.429 1.650 1.00 98.56 106 LEU A CA 1
ATOM 846 C C . LEU A 1 106 ? 2.367 2.952 1.899 1.00 98.56 106 LEU A C 1
ATOM 848 O O . LEU A 1 106 ? 1.723 2.092 1.302 1.00 98.56 106 LEU A O 1
ATOM 852 N N . GLU A 1 107 ? 3.283 2.672 2.827 1.00 98.38 107 GLU A N 1
ATOM 853 C CA . GLU A 1 107 ? 3.619 1.314 3.271 1.00 98.38 107 GLU A CA 1
ATOM 854 C C . GLU A 1 107 ? 2.382 0.603 3.843 1.00 98.38 107 GLU A C 1
ATOM 856 O O . GLU A 1 107 ? 2.011 -0.472 3.378 1.00 98.38 107 GLU A O 1
ATOM 861 N N . CYS A 1 108 ? 1.652 1.258 4.754 1.00 98.62 108 CYS A N 1
ATOM 862 C CA . CYS A 1 108 ? 0.402 0.735 5.312 1.00 98.62 108 CYS A CA 1
ATOM 863 C C . CYS A 1 108 ? -0.650 0.436 4.231 1.00 98.62 108 CYS A C 1
ATOM 865 O O . CYS A 1 108 ? -1.291 -0.617 4.242 1.00 98.62 108 CYS A O 1
ATOM 867 N N . LEU A 1 109 ? -0.830 1.349 3.270 1.00 98.81 109 LEU A N 1
ATOM 868 C CA . LEU A 1 109 ? -1.752 1.142 2.155 1.00 98.81 109 LEU A CA 1
ATOM 869 C C . LEU A 1 109 ? -1.319 -0.009 1.242 1.00 98.81 109 LEU A C 1
ATOM 871 O O . LEU A 1 109 ? -2.196 -0.611 0.625 1.00 98.81 109 LEU A O 1
ATOM 875 N N . SER A 1 110 ? -0.023 -0.330 1.169 1.00 98.69 110 SER A N 1
ATOM 876 C CA . SER A 1 110 ? 0.485 -1.448 0.368 1.00 98.69 110 SER A CA 1
ATOM 877 C C . SER A 1 110 ? -0.004 -2.777 0.941 1.00 98.69 110 SER A C 1
ATOM 879 O O . SER A 1 110 ? -0.716 -3.515 0.254 1.00 98.69 110 SER A O 1
ATOM 881 N N . SER A 1 111 ? 0.223 -3.007 2.239 1.00 98.69 111 SER A N 1
ATOM 882 C CA . SER A 1 111 ? -0.284 -4.184 2.960 1.00 98.69 111 SER A CA 1
ATOM 883 C C . SER A 1 111 ? -1.815 -4.280 2.890 1.00 98.69 111 SER A C 1
ATOM 885 O O . SER A 1 111 ? -2.385 -5.344 2.630 1.00 98.69 111 SER A O 1
ATOM 887 N N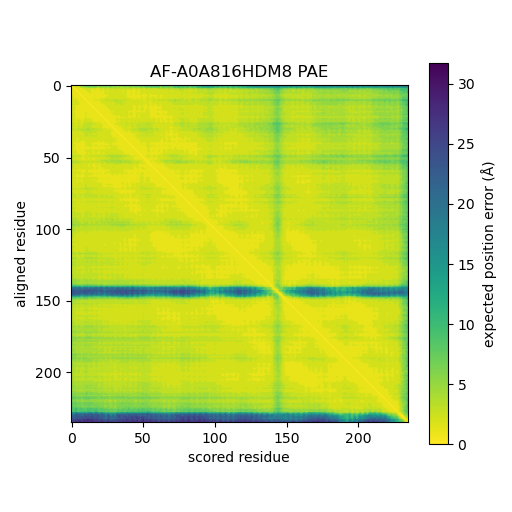 . ILE A 1 112 ? -2.522 -3.152 3.047 1.00 98.81 112 ILE A N 1
ATOM 888 C CA . ILE A 1 112 ? -3.990 -3.110 2.942 1.00 98.81 112 ILE A CA 1
ATOM 889 C C . ILE A 1 112 ? -4.467 -3.449 1.528 1.00 98.81 112 ILE A C 1
ATOM 891 O O . ILE A 1 112 ? -5.444 -4.185 1.391 1.00 98.81 112 ILE A O 1
ATOM 895 N N . ALA A 1 113 ? -3.835 -2.923 0.478 1.00 98.75 113 ALA A N 1
ATOM 896 C CA . ALA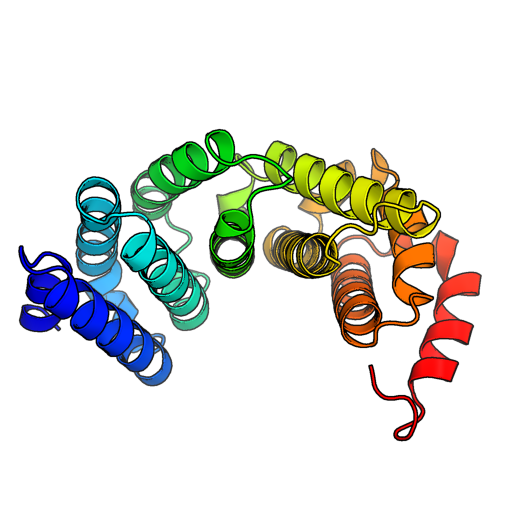 A 1 113 ? -4.223 -3.209 -0.901 1.00 98.75 113 ALA A CA 1
ATOM 897 C C . ALA A 1 113 ? -4.121 -4.711 -1.201 1.00 98.75 113 ALA A C 1
ATOM 899 O O . ALA A 1 113 ? -5.069 -5.296 -1.738 1.00 98.75 113 ALA A O 1
ATOM 900 N N . THR A 1 114 ? -3.032 -5.347 -0.765 1.00 98.69 114 THR A N 1
ATOM 901 C CA . THR A 1 114 ? -2.828 -6.793 -0.894 1.00 98.69 114 THR A CA 1
ATOM 902 C C . THR A 1 114 ? -3.861 -7.587 -0.089 1.00 98.69 114 THR A C 1
ATOM 904 O O . THR A 1 114 ? -4.493 -8.502 -0.624 1.00 98.69 114 THR A O 1
ATOM 907 N N . ALA A 1 115 ? -4.117 -7.210 1.168 1.00 98.75 115 ALA A N 1
ATOM 908 C CA . ALA A 1 115 ? -5.078 -7.894 2.036 1.00 98.75 115 ALA A CA 1
ATOM 909 C C . ALA A 1 115 ? -6.540 -7.739 1.574 1.00 98.75 115 ALA A C 1
ATOM 911 O O . ALA A 1 115 ? -7.327 -8.687 1.641 1.00 98.75 115 ALA A O 1
ATOM 912 N N . LEU A 1 116 ? -6.924 -6.550 1.100 1.00 98.75 116 LEU A N 1
ATOM 913 C CA . LEU A 1 116 ? -8.288 -6.256 0.655 1.00 98.75 116 LEU A CA 1
ATOM 914 C C . LEU A 1 116 ? -8.584 -6.763 -0.756 1.00 98.75 116 LEU A C 1
ATOM 916 O O . LEU A 1 116 ? -9.755 -6.950 -1.087 1.00 98.75 116 LEU A O 1
ATOM 920 N N . GLN A 1 117 ? -7.570 -6.996 -1.587 1.00 98.56 117 GLN A N 1
ATOM 921 C CA . GLN A 1 117 ? -7.731 -7.447 -2.968 1.00 98.56 117 GLN A CA 1
ATOM 922 C C . GLN A 1 117 ? -8.758 -6.590 -3.740 1.00 98.56 117 GLN A C 1
ATOM 924 O O . GLN A 1 117 ? -8.716 -5.359 -3.718 1.00 98.56 117 GLN A O 1
ATOM 929 N N . THR A 1 118 ? -9.761 -7.211 -4.372 1.00 97.81 118 THR A N 1
ATOM 930 C CA . THR A 1 118 ? -10.855 -6.512 -5.068 1.00 97.81 118 THR A CA 1
ATOM 931 C C . THR A 1 118 ? -11.695 -5.612 -4.156 1.00 97.81 118 THR A C 1
ATOM 933 O O . THR A 1 118 ? -12.385 -4.726 -4.652 1.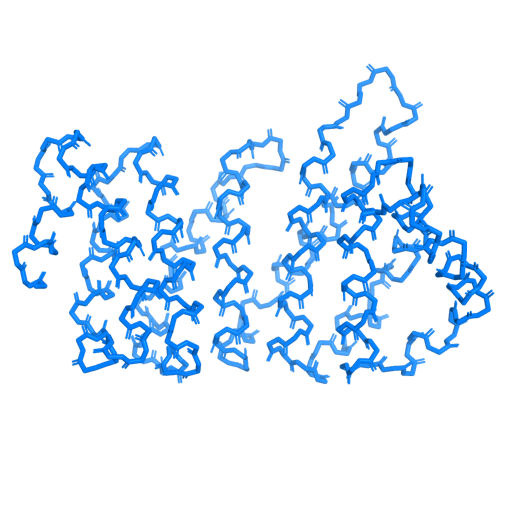00 97.81 118 THR A O 1
ATOM 936 N N . GLY A 1 119 ? -11.640 -5.793 -2.833 1.00 98.50 119 GLY A N 1
ATOM 937 C CA . GLY A 1 119 ? -12.242 -4.875 -1.864 1.00 98.50 119 GLY A CA 1
ATOM 938 C C . GLY A 1 119 ? -11.617 -3.474 -1.893 1.00 98.50 119 GLY A C 1
ATOM 939 O O . GLY A 1 119 ? -12.287 -2.505 -1.538 1.00 98.50 119 GLY A O 1
ATOM 940 N N . PHE A 1 120 ? -10.377 -3.342 -2.381 1.00 98.62 120 PHE A N 1
ATOM 941 C CA . PHE A 1 120 ? -9.696 -2.058 -2.566 1.00 98.62 120 PHE A CA 1
ATOM 942 C C . PHE A 1 120 ? -10.131 -1.313 -3.842 1.00 98.62 120 PHE A C 1
ATOM 944 O O . PHE A 1 120 ? -9.828 -0.132 -4.006 1.00 98.62 120 PHE A O 1
ATOM 951 N N . PHE A 1 121 ? -10.869 -1.965 -4.750 1.00 96.81 121 PHE A N 1
ATOM 952 C CA . PHE A 1 121 ? -11.229 -1.415 -6.065 1.00 96.81 121 PHE A CA 1
ATOM 953 C C . PHE A 1 121 ? -11.857 -0.005 -6.032 1.00 96.81 121 PHE A C 1
ATOM 955 O O . PHE A 1 121 ? -11.464 0.828 -6.845 1.00 96.81 121 PHE A O 1
ATOM 962 N N . PRO A 1 122 ? -12.753 0.352 -5.085 1.00 98.19 122 PRO A N 1
ATOM 963 C CA . PRO A 1 122 ? -13.310 1.709 -5.016 1.00 98.19 122 PRO A CA 1
ATOM 964 C C . PRO A 1 122 ? -12.278 2.818 -4.746 1.00 98.19 122 PRO A C 1
ATOM 966 O O . PRO A 1 122 ? -12.584 3.993 -4.934 1.00 98.19 122 PRO A O 1
ATOM 969 N N . TYR A 1 123 ? -11.081 2.458 -4.282 1.00 98.44 123 TYR A N 1
ATOM 970 C CA . TYR A 1 123 ? -10.034 3.381 -3.847 1.00 98.44 123 TYR A CA 1
ATOM 971 C C . TYR A 1 123 ? -8.807 3.367 -4.770 1.00 98.44 123 TYR A C 1
ATOM 973 O O . TYR A 1 123 ? -7.939 4.227 -4.640 1.00 98.44 123 TYR A O 1
ATOM 981 N N . CYS A 1 124 ? -8.709 2.414 -5.704 1.00 98.00 124 CYS A N 1
ATOM 982 C CA . CYS A 1 124 ? -7.454 2.133 -6.401 1.00 98.00 124 CYS A CA 1
ATOM 983 C C . CYS A 1 124 ? -7.016 3.220 -7.387 1.00 98.00 124 CYS A C 1
ATOM 985 O O . CYS A 1 124 ? -5.831 3.519 -7.458 1.00 98.00 124 CYS A O 1
ATOM 987 N N . GLU A 1 125 ? -7.937 3.825 -8.141 1.00 98.38 125 GLU A N 1
ATOM 988 C CA . GLU A 1 125 ? -7.593 4.803 -9.184 1.00 98.38 125 GLU A CA 1
ATOM 989 C C . GLU A 1 125 ? -6.867 6.049 -8.637 1.00 98.38 125 GLU A C 1
ATOM 991 O O . GLU A 1 125 ? -5.770 6.339 -9.121 1.00 98.38 125 GLU A O 1
ATOM 996 N N . PRO A 1 126 ? -7.371 6.766 -7.609 1.00 98.31 126 PRO A N 1
ATOM 997 C CA . PRO A 1 126 ? -6.647 7.915 -7.060 1.00 98.31 126 PRO A CA 1
ATOM 998 C C . PRO A 1 126 ? -5.319 7.526 -6.395 1.00 98.31 126 PRO A C 1
ATOM 1000 O O . PRO A 1 126 ? -4.373 8.315 -6.429 1.00 98.31 126 PRO A O 1
ATOM 1003 N N . VAL A 1 127 ? -5.228 6.321 -5.818 1.00 98.69 127 VAL A N 1
ATOM 1004 C CA . VAL A 1 127 ? -3.985 5.812 -5.221 1.00 98.69 127 VAL A CA 1
ATOM 1005 C C . VAL A 1 127 ? -2.937 5.561 -6.304 1.00 98.69 127 VAL A C 1
ATOM 1007 O O . VAL A 1 127 ? -1.850 6.136 -6.255 1.00 98.69 127 VAL A O 1
ATOM 1010 N N . PHE A 1 128 ? -3.304 4.799 -7.335 1.00 98.81 128 PHE A N 1
ATOM 1011 C CA . PHE A 1 128 ? -2.455 4.496 -8.483 1.00 98.81 128 PHE A CA 1
ATOM 1012 C C . PHE A 1 128 ? -1.932 5.773 -9.150 1.00 98.81 128 PHE A C 1
ATOM 1014 O O . PHE A 1 128 ? -0.727 5.930 -9.339 1.00 98.81 128 PHE A O 1
ATOM 1021 N N . VAL A 1 129 ? -2.824 6.722 -9.461 1.00 98.62 129 VAL A N 1
ATOM 1022 C CA . VAL A 1 129 ? -2.458 7.979 -10.135 1.00 98.62 129 VAL A CA 1
ATOM 1023 C C . VAL A 1 129 ? -1.449 8.779 -9.316 1.00 98.62 129 VAL A C 1
ATOM 1025 O O . VAL A 1 129 ? -0.486 9.303 -9.875 1.00 98.62 129 VAL A O 1
ATOM 1028 N N . ARG A 1 130 ? -1.624 8.867 -7.994 1.00 98.62 130 ARG A N 1
ATOM 1029 C CA . ARG A 1 130 ? -0.678 9.606 -7.156 1.00 98.62 130 ARG A CA 1
ATOM 1030 C C . ARG A 1 130 ? 0.692 8.936 -7.103 1.00 98.62 130 ARG A C 1
ATOM 1032 O O . ARG A 1 130 ? 1.689 9.647 -7.165 1.00 98.62 130 ARG A O 1
ATOM 1039 N N . CYS A 1 131 ? 0.753 7.606 -7.032 1.00 98.81 131 CYS A N 1
ATOM 1040 C CA . CYS A 1 131 ? 2.023 6.882 -7.075 1.00 98.81 131 CYS A CA 1
ATOM 1041 C C . CYS A 1 131 ? 2.778 7.146 -8.384 1.00 98.81 131 CYS A C 1
ATOM 1043 O O . CYS A 1 131 ? 3.971 7.434 -8.345 1.00 98.81 131 CYS A O 1
ATOM 1045 N N . ILE A 1 132 ? 2.083 7.158 -9.530 1.00 98.69 132 ILE A N 1
ATOM 1046 C CA . ILE A 1 132 ? 2.680 7.542 -10.822 1.00 98.69 132 ILE A CA 1
ATOM 1047 C C . ILE A 1 132 ? 3.272 8.955 -10.760 1.00 98.69 132 ILE A C 1
ATOM 1049 O O . ILE A 1 132 ? 4.404 9.167 -11.195 1.00 98.69 132 ILE A O 1
ATOM 1053 N N . VAL A 1 133 ? 2.538 9.913 -10.182 1.00 98.19 133 VAL A N 1
ATOM 1054 C CA . VAL A 1 133 ? 3.014 11.296 -10.022 1.00 98.19 133 VAL A CA 1
ATOM 1055 C C . VAL A 1 133 ? 4.262 11.363 -9.142 1.00 98.19 133 VAL A C 1
ATOM 1057 O O . VAL A 1 133 ? 5.210 12.046 -9.520 1.00 98.19 133 VAL A O 1
ATOM 1060 N N . LEU A 1 134 ? 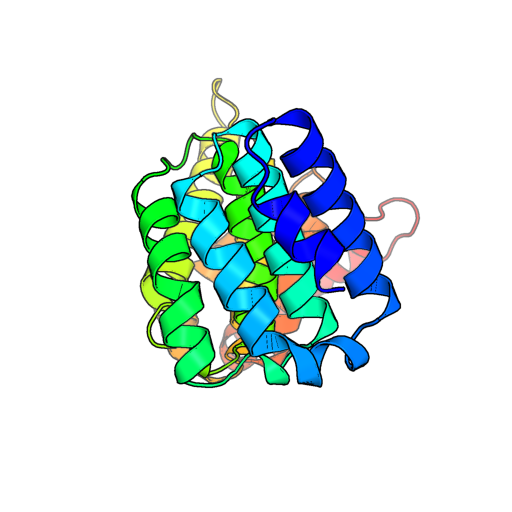4.293 10.657 -8.007 1.00 97.75 134 LEU A N 1
ATOM 1061 C CA . LEU A 1 134 ? 5.454 10.633 -7.108 1.00 97.75 134 LEU A CA 1
ATOM 1062 C C . LEU A 1 134 ? 6.697 10.078 -7.814 1.00 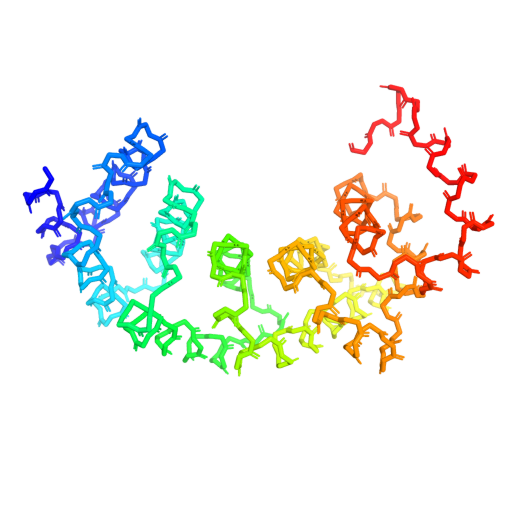97.75 134 LEU A C 1
ATOM 1064 O O . LEU A 1 134 ? 7.740 10.729 -7.820 1.00 97.75 134 LEU A O 1
ATOM 1068 N N . VAL A 1 135 ? 6.570 8.929 -8.485 1.00 98.00 135 VAL A N 1
ATOM 1069 C CA . VAL A 1 135 ? 7.669 8.323 -9.256 1.00 98.00 135 VAL A CA 1
ATOM 1070 C C . VAL A 1 135 ? 8.164 9.282 -10.340 1.00 98.00 135 VAL A C 1
ATOM 1072 O O . VAL A 1 135 ? 9.368 9.506 -10.480 1.00 98.00 135 VAL A O 1
ATOM 1075 N N . GLN A 1 136 ? 7.246 9.888 -11.095 1.00 96.44 136 GLN A N 1
ATOM 1076 C CA . GLN A 1 136 ? 7.599 10.802 -12.176 1.00 96.44 136 GLN A CA 1
ATOM 1077 C C . GLN A 1 136 ? 8.311 12.065 -11.661 1.00 96.44 136 GLN A C 1
ATOM 1079 O O . GLN A 1 136 ? 9.358 12.424 -12.201 1.00 96.44 136 GLN A O 1
ATOM 1084 N N . GLN A 1 137 ? 7.797 12.697 -10.601 1.00 94.69 137 GLN A N 1
ATOM 1085 C CA . GLN A 1 137 ? 8.397 13.890 -9.991 1.00 94.69 137 GLN A CA 1
ATOM 1086 C C . GLN A 1 137 ? 9.821 13.616 -9.497 1.00 94.69 137 GLN A C 1
ATOM 1088 O O . GLN A 1 137 ? 10.739 14.382 -9.799 1.00 94.69 137 GLN A O 1
ATOM 1093 N N . THR A 1 138 ? 10.033 12.499 -8.799 1.00 94.25 138 THR A N 1
ATOM 1094 C CA . THR A 1 138 ? 11.358 12.122 -8.293 1.00 94.25 138 THR A CA 1
ATOM 1095 C C . THR A 1 138 ? 12.346 11.846 -9.429 1.00 94.25 138 THR A C 1
ATOM 1097 O O . THR A 1 138 ? 13.488 12.308 -9.389 1.00 94.25 138 THR A O 1
ATOM 1100 N N . LEU A 1 139 ? 11.919 11.151 -10.488 1.00 93.62 139 LEU A N 1
ATOM 1101 C CA . LEU A 1 139 ? 12.759 10.889 -11.659 1.00 93.62 139 LEU A CA 1
ATOM 1102 C C . LEU A 1 139 ? 13.137 12.162 -12.437 1.00 93.62 139 LEU A C 1
ATOM 1104 O O . LEU A 1 139 ? 14.212 12.208 -13.037 1.00 93.62 139 LEU A O 1
ATOM 1108 N N . GLU A 1 140 ? 12.262 13.167 -12.482 1.00 90.75 140 GLU A N 1
ATOM 1109 C CA . GLU A 1 140 ? 12.510 14.451 -13.154 1.00 90.75 140 GLU A CA 1
ATOM 1110 C C . GLU A 1 140 ? 13.428 15.369 -12.331 1.00 90.75 140 GLU A C 1
ATOM 1112 O O . GLU A 1 140 ? 14.294 16.043 -12.892 1.00 90.75 140 GLU A O 1
ATOM 1117 N N . ALA A 1 141 ? 13.309 15.343 -11.002 1.00 85.75 141 ALA A N 1
ATOM 1118 C CA . ALA A 1 141 ? 14.149 16.133 -10.105 1.00 85.75 141 ALA A CA 1
ATOM 1119 C C . ALA A 1 141 ? 15.625 15.696 -10.097 1.00 85.75 141 ALA A C 1
ATOM 1121 O O . ALA A 1 141 ? 16.511 16.536 -9.928 1.00 85.75 141 ALA A O 1
ATOM 1122 N N . ASN A 1 142 ? 15.907 14.412 -10.355 1.00 68.12 142 ASN A N 1
ATOM 1123 C CA . ASN A 1 142 ? 17.257 13.826 -10.343 1.00 68.12 142 ASN A CA 1
ATOM 1124 C C . ASN A 1 142 ? 18.231 14.384 -11.408 1.00 68.12 142 ASN A C 1
ATOM 1126 O O . ASN A 1 142 ? 19.398 13.994 -11.424 1.00 68.12 142 ASN A O 1
ATOM 1130 N N . GLY A 1 143 ? 17.786 15.301 -12.277 1.00 62.16 143 GLY A N 1
ATOM 1131 C CA . GLY A 1 143 ? 18.626 16.059 -13.216 1.00 62.16 143 GLY A CA 1
ATOM 1132 C C . GLY A 1 143 ? 18.840 17.536 -12.853 1.00 62.16 143 GLY A C 1
ATOM 1133 O O . GLY A 1 143 ? 19.359 18.284 -13.678 1.00 62.16 143 GLY A O 1
ATOM 1134 N N . THR A 1 144 ? 18.410 17.976 -11.665 1.00 65.12 144 THR A N 1
ATOM 1135 C CA . THR A 1 144 ? 18.445 19.383 -11.224 1.00 65.12 144 THR A CA 1
ATOM 1136 C C . THR A 1 144 ? 19.198 19.551 -9.898 1.00 65.12 144 THR A C 1
ATOM 1138 O O . THR A 1 144 ? 19.434 18.574 -9.192 1.00 65.12 144 THR A O 1
ATOM 1141 N N . ASP A 1 145 ? 19.530 20.792 -9.519 1.00 57.41 145 ASP A N 1
ATOM 1142 C CA . ASP A 1 145 ? 20.159 21.124 -8.222 1.00 57.41 145 ASP A CA 1
ATOM 1143 C C . ASP A 1 145 ? 19.266 20.808 -7.000 1.00 57.41 145 ASP A C 1
ATOM 1145 O O . ASP A 1 145 ? 19.711 20.900 -5.858 1.00 57.41 145 ASP A O 1
ATOM 1149 N N . SER A 1 146 ? 17.996 20.445 -7.212 1.00 61.19 146 SER A N 1
ATOM 1150 C CA . SER A 1 146 ? 17.035 20.080 -6.164 1.00 61.19 146 SER A CA 1
ATOM 1151 C C . SER A 1 146 ? 16.702 18.590 -6.239 1.00 61.19 146 SER A C 1
ATOM 1153 O O . SER A 1 146 ? 15.613 18.215 -6.667 1.00 61.19 146 SER A O 1
ATOM 1155 N N . GLN A 1 147 ? 17.647 17.733 -5.841 1.00 72.62 147 GLN A N 1
ATOM 1156 C CA . GLN A 1 147 ? 17.403 16.292 -5.739 1.00 72.62 147 GLN A CA 1
ATOM 1157 C C . GLN A 1 147 ? 16.276 16.020 -4.737 1.00 72.62 147 GLN A C 1
ATOM 1159 O O . GLN A 1 147 ? 16.389 16.348 -3.554 1.00 72.62 147 GLN A O 1
ATOM 1164 N N . LEU A 1 148 ? 15.182 15.433 -5.227 1.00 82.38 148 LEU A N 1
ATOM 1165 C CA . LEU A 1 148 ? 14.121 14.921 -4.370 1.00 82.38 148 LEU A CA 1
ATOM 1166 C C . LEU A 1 148 ? 14.557 13.608 -3.727 1.00 82.38 148 LEU A C 1
ATOM 1168 O O . LEU A 1 148 ? 15.333 12.839 -4.295 1.00 82.38 148 LEU A O 1
ATOM 1172 N N . ASP A 1 149 ? 14.024 13.367 -2.536 1.00 90.31 149 ASP A N 1
ATOM 1173 C CA . ASP A 1 149 ? 14.276 12.150 -1.782 1.00 90.31 149 ASP A CA 1
ATOM 1174 C C . ASP A 1 149 ? 13.736 10.929 -2.546 1.00 90.31 149 ASP A C 1
ATOM 1176 O O . ASP A 1 149 ? 12.555 10.882 -2.909 1.00 90.31 149 ASP A O 1
ATOM 1180 N N . LYS A 1 150 ? 14.606 9.952 -2.831 1.00 94.62 150 LYS A N 1
ATOM 1181 C CA . LYS A 1 150 ? 14.223 8.763 -3.603 1.00 94.62 150 LYS A CA 1
ATOM 1182 C C . LYS A 1 150 ? 13.302 7.832 -2.826 1.00 94.62 150 LYS A C 1
ATOM 1184 O O . LYS A 1 150 ? 12.603 7.049 -3.468 1.00 94.62 150 LYS A O 1
ATOM 1189 N N . ASP A 1 151 ? 13.204 7.997 -1.509 1.00 96.06 151 ASP A N 1
ATOM 1190 C CA . ASP A 1 151 ? 12.267 7.254 -0.670 1.00 96.06 151 ASP A CA 1
ATOM 1191 C C . ASP A 1 151 ? 10.821 7.421 -1.164 1.00 96.06 151 ASP A C 1
ATOM 1193 O O . ASP A 1 151 ? 10.101 6.434 -1.260 1.00 96.06 151 ASP A O 1
ATOM 1197 N N . PHE A 1 152 ? 10.419 8.616 -1.636 1.00 96.44 152 PHE A N 1
ATOM 1198 C CA . PHE A 1 152 ? 9.090 8.829 -2.244 1.00 96.44 152 PHE A CA 1
ATOM 1199 C C . PHE A 1 152 ? 8.826 7.923 -3.448 1.00 96.44 152 PHE A C 1
ATOM 1201 O O . PHE A 1 152 ? 7.697 7.482 -3.656 1.00 96.44 152 PHE A O 1
ATOM 1208 N N . MET A 1 153 ? 9.850 7.681 -4.267 1.00 96.88 153 MET A N 1
ATOM 1209 C CA . MET A 1 153 ? 9.741 6.812 -5.434 1.00 96.88 153 MET A CA 1
ATOM 1210 C C . MET A 1 153 ? 9.692 5.342 -5.017 1.00 96.88 153 MET A C 1
ATOM 1212 O O . MET A 1 153 ? 8.899 4.604 -5.590 1.00 96.88 153 MET A O 1
ATOM 1216 N N . ILE A 1 154 ? 10.490 4.937 -4.026 1.00 98.25 154 ILE A N 1
ATOM 1217 C CA . ILE A 1 154 ? 10.522 3.567 -3.489 1.00 98.25 154 ILE A CA 1
ATOM 1218 C C . ILE A 1 154 ? 9.142 3.191 -2.941 1.00 98.25 154 ILE A C 1
ATOM 1220 O O . ILE A 1 154 ? 8.482 2.322 -3.508 1.00 98.25 154 ILE A O 1
ATOM 1224 N N . VAL A 1 155 ? 8.620 3.941 -1.963 1.00 98.12 155 VAL A N 1
ATOM 1225 C CA . VAL A 1 155 ? 7.325 3.605 -1.345 1.00 98.12 155 VAL A CA 1
ATOM 1226 C C . VAL A 1 155 ? 6.143 3.714 -2.320 1.00 98.12 155 VAL A C 1
ATOM 1228 O O . VAL A 1 155 ? 5.130 3.032 -2.169 1.00 98.12 155 VAL A O 1
ATOM 1231 N N . ALA A 1 156 ? 6.253 4.549 -3.361 1.00 98.69 156 ALA A N 1
ATOM 1232 C CA . ALA A 1 156 ? 5.248 4.623 -4.418 1.00 98.69 156 ALA A CA 1
ATOM 1233 C C . ALA A 1 156 ? 5.283 3.400 -5.349 1.00 98.69 156 ALA A C 1
ATOM 1235 O O . ALA A 1 156 ? 4.218 2.935 -5.759 1.00 98.69 156 ALA A O 1
ATOM 1236 N N . LEU A 1 157 ? 6.474 2.888 -5.687 1.00 98.88 157 LEU A N 1
ATOM 1237 C CA . LEU A 1 157 ? 6.639 1.649 -6.453 1.00 98.88 157 LEU A CA 1
ATOM 1238 C C . LEU A 1 157 ? 6.131 0.443 -5.658 1.00 98.88 157 LEU A C 1
ATOM 1240 O O . LEU A 1 157 ? 5.405 -0.374 -6.223 1.00 98.88 157 LEU A O 1
ATOM 1244 N N . ASP A 1 158 ? 6.424 0.380 -4.359 1.00 98.69 158 ASP A N 1
ATOM 1245 C CA . ASP A 1 158 ? 5.965 -0.702 -3.485 1.00 98.69 158 ASP A CA 1
ATOM 1246 C C . ASP A 1 158 ? 4.439 -0.729 -3.368 1.00 98.69 158 ASP A C 1
ATOM 1248 O O . ASP A 1 158 ? 3.827 -1.787 -3.517 1.00 98.69 158 ASP A O 1
ATOM 1252 N N . LEU A 1 159 ? 3.790 0.432 -3.214 1.00 98.81 159 LEU A N 1
ATOM 1253 C CA . LEU A 1 159 ? 2.326 0.503 -3.219 1.00 98.81 159 LEU A CA 1
ATOM 1254 C C . LEU A 1 159 ? 1.724 0.125 -4.581 1.00 98.81 159 LEU A C 1
ATOM 1256 O O . LEU A 1 159 ? 0.688 -0.537 -4.640 1.00 98.81 159 LEU A O 1
ATOM 1260 N N . LEU A 1 160 ? 2.354 0.508 -5.695 1.00 98.88 160 LEU A N 1
ATOM 1261 C CA . LEU A 1 160 ? 1.930 0.028 -7.015 1.00 98.88 160 LEU A CA 1
ATOM 1262 C C . LEU A 1 160 ? 2.060 -1.500 -7.118 1.00 98.88 160 LEU A C 1
ATOM 1264 O O . LEU A 1 160 ? 1.209 -2.125 -7.756 1.00 98.88 160 LEU A O 1
ATOM 1268 N N . SER A 1 161 ? 3.079 -2.093 -6.483 1.00 98.81 161 SER A N 1
ATOM 1269 C CA . SER A 1 161 ? 3.268 -3.548 -6.397 1.00 98.81 161 SER A CA 1
ATOM 1270 C C . SER A 1 161 ? 2.120 -4.187 -5.621 1.00 98.81 161 SER A C 1
ATOM 1272 O O . SER A 1 161 ? 1.437 -5.057 -6.159 1.00 98.81 161 SER A O 1
ATOM 1274 N N . GLY A 1 162 ? 1.803 -3.663 -4.430 1.00 98.69 162 GLY A N 1
ATOM 1275 C CA . GLY A 1 162 ? 0.673 -4.122 -3.615 1.00 98.69 162 GLY A CA 1
ATOM 1276 C C . GLY A 1 162 ? -0.681 -3.983 -4.323 1.00 98.69 162 GLY A C 1
ATOM 1277 O O . GLY A 1 162 ? -1.526 -4.877 -4.260 1.00 98.69 162 GLY A O 1
ATOM 1278 N N . LEU A 1 163 ? -0.887 -2.910 -5.099 1.00 98.81 163 LEU A N 1
ATOM 1279 C CA . LEU A 1 163 ? -2.066 -2.776 -5.964 1.00 98.81 163 LEU A CA 1
ATOM 1280 C C . LEU A 1 163 ? -2.105 -3.852 -7.056 1.00 98.81 163 LEU A C 1
ATOM 1282 O O . LEU A 1 163 ? -3.170 -4.418 -7.308 1.00 98.81 163 LEU A O 1
ATOM 1286 N N . ALA A 1 164 ? -0.982 -4.121 -7.727 1.00 98.81 164 ALA A N 1
ATOM 1287 C CA . ALA A 1 164 ? -0.908 -5.125 -8.788 1.00 98.81 164 ALA A CA 1
ATOM 1288 C C . ALA A 1 164 ? -1.135 -6.542 -8.243 1.00 98.81 164 ALA A C 1
ATOM 1290 O O . ALA A 1 164 ? -1.860 -7.328 -8.859 1.00 98.81 164 ALA A O 1
ATOM 1291 N N . GLU A 1 165 ? -0.579 -6.847 -7.071 1.00 98.56 165 GLU A N 1
ATOM 1292 C CA . GLU A 1 165 ? -0.785 -8.108 -6.367 1.00 98.56 165 GLU A CA 1
ATOM 1293 C C . GLU A 1 165 ? -2.239 -8.273 -5.903 1.00 98.56 165 GLU A C 1
ATOM 1295 O O . GLU A 1 165 ? -2.879 -9.278 -6.222 1.00 98.56 165 GLU A O 1
ATOM 1300 N N . GLY A 1 166 ? -2.790 -7.276 -5.203 1.00 98.19 166 GLY A N 1
ATOM 1301 C CA . GLY A 1 166 ? -4.136 -7.340 -4.634 1.00 98.19 166 GLY A CA 1
ATOM 1302 C C . GLY A 1 166 ? -5.250 -7.329 -5.685 1.00 98.19 166 GLY A C 1
ATOM 1303 O O . GLY A 1 166 ? -6.207 -8.104 -5.603 1.00 98.19 166 GLY A O 1
ATOM 1304 N N . LEU A 1 167 ? -5.154 -6.465 -6.699 1.00 98.50 167 LEU A N 1
ATOM 1305 C CA . LEU A 1 167 ? -6.194 -6.335 -7.728 1.00 98.50 167 LEU A CA 1
ATOM 1306 C C . LEU A 1 167 ? -6.079 -7.402 -8.825 1.00 98.50 167 LEU A C 1
ATOM 1308 O O . LEU A 1 167 ? -7.073 -7.683 -9.512 1.00 98.50 167 LEU A O 1
ATOM 1312 N N . GLY A 1 168 ? -4.886 -7.974 -9.016 1.00 98.25 168 GLY A N 1
ATOM 1313 C CA . GLY A 1 168 ? -4.580 -8.875 -10.121 1.00 98.25 168 GLY A CA 1
ATOM 1314 C C . GLY A 1 168 ? -4.970 -8.249 -11.462 1.00 98.25 168 GLY A C 1
ATOM 1315 O O . GLY A 1 168 ? -4.735 -7.069 -11.708 1.00 98.25 168 GLY A O 1
ATOM 1316 N N . SER A 1 169 ? -5.651 -9.012 -12.321 1.00 98.00 169 SER A N 1
ATOM 1317 C CA . SER A 1 169 ? -6.088 -8.537 -13.649 1.00 98.00 169 SER A CA 1
ATOM 1318 C C . SER A 1 169 ? -6.970 -7.276 -13.645 1.00 98.00 169 SER A C 1
ATOM 1320 O O . SER A 1 169 ? -7.088 -6.622 -14.675 1.00 98.00 169 SER A O 1
ATOM 1322 N N . ASN A 1 170 ? -7.557 -6.873 -12.511 1.00 98.12 170 ASN A N 1
ATOM 1323 C CA . ASN A 1 170 ? -8.354 -5.642 -12.452 1.00 98.12 170 ASN A CA 1
ATOM 1324 C C . ASN A 1 170 ? -7.501 -4.364 -12.566 1.00 98.12 170 ASN A C 1
ATOM 1326 O O . ASN A 1 170 ? -8.048 -3.303 -12.868 1.00 98.12 170 ASN A O 1
ATOM 1330 N N . ILE A 1 171 ? -6.178 -4.446 -12.365 1.00 98.44 171 ILE A N 1
ATOM 1331 C CA . ILE A 1 171 ? -5.271 -3.302 -12.551 1.00 98.44 171 ILE A CA 1
ATOM 1332 C C . ILE A 1 171 ? -5.025 -2.964 -14.031 1.00 98.44 171 ILE A C 1
ATOM 1334 O O . ILE A 1 171 ? -4.559 -1.872 -14.343 1.00 98.44 171 ILE A O 1
ATOM 1338 N N . ASP A 1 172 ? -5.363 -3.874 -14.949 1.00 98.44 172 ASP A N 1
ATOM 1339 C CA . ASP A 1 172 ? -5.056 -3.802 -16.383 1.00 98.44 172 ASP A CA 1
ATOM 1340 C C . ASP A 1 172 ? -5.401 -2.437 -17.000 1.00 98.44 172 ASP A C 1
ATOM 1342 O O . ASP A 1 172 ? -4.531 -1.745 -17.528 1.00 98.44 172 ASP A O 1
ATOM 1346 N N . SER A 1 173 ? -6.642 -1.981 -16.811 1.00 98.19 173 SER A N 1
ATOM 1347 C CA . SER A 1 173 ? -7.110 -0.700 -17.355 1.00 98.19 173 SER A CA 1
ATOM 1348 C C . SER A 1 173 ? -6.373 0.525 -16.795 1.00 98.19 173 SER A C 1
ATOM 1350 O O . SER A 1 173 ? -6.318 1.564 -17.454 1.00 98.19 173 SER A O 1
ATOM 1352 N N . LEU A 1 174 ? -5.822 0.448 -15.579 1.00 98.56 174 LEU A N 1
ATOM 1353 C CA . LEU A 1 174 ? -5.004 1.521 -15.008 1.00 98.56 174 LEU A CA 1
ATOM 1354 C C . LEU A 1 174 ? -3.621 1.532 -15.660 1.00 98.56 174 LEU A C 1
ATOM 1356 O O . LEU A 1 174 ? -3.137 2.594 -16.045 1.00 98.56 174 LEU A O 1
ATOM 1360 N N . VAL A 1 175 ? -3.028 0.352 -15.854 1.00 98.56 175 VAL A N 1
ATOM 1361 C CA . VAL A 1 175 ? -1.734 0.195 -16.528 1.00 98.56 175 VAL A CA 1
ATOM 1362 C C . VAL A 1 175 ? -1.824 0.670 -17.977 1.00 98.56 175 VAL A C 1
ATOM 1364 O O . VAL A 1 175 ? -1.004 1.492 -18.383 1.00 98.56 175 VAL A O 1
ATOM 1367 N N . GLU A 1 176 ? -2.845 0.239 -18.725 1.00 98.12 176 GLU A N 1
ATOM 1368 C CA . GLU A 1 176 ? -3.061 0.607 -20.132 1.00 98.12 176 GLU A CA 1
ATOM 1369 C C . GLU A 1 176 ? -3.152 2.126 -20.345 1.00 98.12 176 GLU A C 1
ATOM 1371 O O . GLU A 1 176 ? -2.619 2.657 -21.318 1.00 98.12 176 GLU A O 1
ATOM 1376 N N . ARG A 1 177 ? -3.810 2.838 -19.422 1.00 97.88 177 ARG A N 1
ATOM 1377 C CA . ARG A 1 177 ? -4.041 4.290 -19.504 1.00 97.88 177 ARG A CA 1
ATOM 1378 C C . ARG A 1 177 ? -2.890 5.126 -18.927 1.00 97.88 177 ARG A C 1
ATOM 1380 O O . ARG A 1 177 ? -3.032 6.341 -18.805 1.00 97.88 177 ARG A O 1
ATOM 1387 N N . SER A 1 178 ? -1.769 4.504 -18.561 1.00 98.31 178 SER A N 1
ATOM 1388 C CA . SER A 1 178 ? -0.647 5.152 -17.874 1.00 98.31 178 SER A CA 1
ATOM 1389 C C . SER A 1 178 ? 0.676 5.027 -18.633 1.00 98.31 178 SER A C 1
ATOM 1391 O O . SER A 1 178 ? 0.813 4.261 -19.583 1.00 98.31 178 SER A O 1
ATOM 1393 N N . ASN A 1 179 ? 1.688 5.762 -18.173 1.00 97.88 179 ASN A N 1
ATOM 1394 C CA . ASN A 1 179 ? 3.081 5.635 -18.603 1.00 97.88 179 ASN A CA 1
ATOM 1395 C C . ASN A 1 179 ? 3.919 4.745 -17.658 1.00 97.88 179 ASN A C 1
ATOM 1397 O O . ASN A 1 179 ? 5.147 4.821 -17.698 1.00 97.88 179 ASN A O 1
ATOM 1401 N N . LEU A 1 180 ? 3.284 3.909 -16.820 1.00 98.50 180 LEU A N 1
ATOM 1402 C CA . LEU A 1 180 ? 3.953 3.139 -15.763 1.00 98.50 180 LEU A CA 1
ATOM 1403 C C . LEU A 1 180 ? 5.134 2.308 -16.275 1.00 98.50 180 LEU A C 1
ATOM 1405 O O . LEU A 1 180 ? 6.210 2.356 -15.690 1.00 98.50 180 LEU A O 1
ATOM 1409 N N . LEU A 1 181 ? 4.964 1.573 -17.379 1.00 98.19 181 LEU A N 1
ATOM 1410 C CA . LEU A 1 181 ? 6.037 0.724 -17.910 1.00 98.19 181 LEU A CA 1
ATOM 1411 C C . LEU A 1 181 ? 7.249 1.545 -18.360 1.00 98.19 181 LEU A C 1
ATOM 1413 O O . LEU A 1 181 ? 8.375 1.168 -18.056 1.00 98.19 181 LEU A O 1
ATOM 1417 N N . SER A 1 182 ? 7.037 2.707 -18.979 1.00 97.44 182 SER A N 1
ATOM 1418 C CA . SER A 1 182 ? 8.126 3.619 -19.350 1.00 97.44 182 SER A CA 1
ATOM 1419 C C . SER A 1 182 ? 8.834 4.217 -18.128 1.00 97.44 182 SER A C 1
ATOM 1421 O O . SER A 1 182 ? 10.041 4.450 -18.164 1.00 97.44 182 SER A O 1
ATOM 1423 N N . LEU A 1 183 ? 8.105 4.478 -17.037 1.00 98.19 183 LEU A N 1
ATOM 1424 C CA . LEU A 1 183 ? 8.710 4.905 -15.770 1.00 98.19 183 LEU A CA 1
ATOM 1425 C C . LEU A 1 183 ? 9.526 3.767 -15.144 1.00 98.19 183 LEU A C 1
ATOM 1427 O O . LEU A 1 183 ? 10.660 3.996 -14.731 1.00 98.19 183 LEU A O 1
ATOM 1431 N N . LEU A 1 184 ? 9.005 2.538 -15.161 1.00 97.88 184 LEU A N 1
ATOM 1432 C CA . LEU A 1 184 ? 9.700 1.344 -14.678 1.00 97.88 184 LEU A CA 1
ATOM 1433 C C . LEU A 1 184 ? 11.014 1.082 -15.418 1.00 97.88 184 LEU A C 1
ATOM 1435 O O . LEU A 1 184 ? 11.997 0.724 -14.777 1.00 97.88 184 LEU A O 1
ATOM 1439 N N . GLU A 1 185 ? 11.076 1.309 -16.733 1.00 97.31 185 GLU A N 1
ATOM 1440 C CA . GLU A 1 185 ? 12.335 1.201 -17.487 1.00 97.31 185 GLU A CA 1
ATOM 1441 C C . GLU A 1 185 ? 13.416 2.157 -16.955 1.00 97.31 185 GLU A C 1
ATOM 1443 O O . GLU A 1 185 ? 14.602 1.818 -16.932 1.00 97.31 185 GLU A O 1
ATOM 1448 N N . ARG A 1 186 ? 13.020 3.353 -16.503 1.00 96.62 186 ARG A N 1
ATOM 1449 C CA . ARG A 1 186 ? 13.933 4.334 -15.900 1.00 96.62 186 ARG A CA 1
ATOM 1450 C C . ARG A 1 186 ? 14.318 3.934 -14.478 1.00 96.62 186 ARG A C 1
ATOM 1452 O O . ARG A 1 186 ? 15.502 3.961 -14.160 1.00 96.62 186 ARG A O 1
ATOM 1459 N N . CYS A 1 187 ? 13.352 3.525 -13.652 1.00 97.00 187 CYS A N 1
ATOM 1460 C CA . CYS A 1 187 ? 13.601 3.072 -12.278 1.00 97.00 187 CYS A CA 1
ATOM 1461 C C . CYS A 1 187 ? 14.528 1.848 -12.230 1.00 97.00 187 CYS A C 1
ATOM 1463 O O . CYS A 1 187 ? 15.441 1.799 -11.415 1.00 97.00 187 CYS A O 1
ATOM 1465 N N . ALA A 1 188 ? 14.361 0.896 -13.149 1.00 95.81 188 ALA A N 1
ATOM 1466 C CA . ALA A 1 188 ? 15.175 -0.315 -13.201 1.00 95.81 188 ALA A CA 1
ATOM 1467 C C . ALA A 1 188 ? 16.652 -0.054 -13.563 1.00 95.81 188 ALA A C 1
ATOM 1469 O O . ALA A 1 188 ? 17.508 -0.912 -13.347 1.00 95.81 188 ALA A O 1
ATOM 1470 N N . GLN A 1 189 ? 16.963 1.124 -14.111 1.00 94.25 189 GLN A N 1
ATOM 1471 C CA . GLN A 1 189 ? 18.326 1.581 -14.401 1.00 94.25 189 GLN A CA 1
ATOM 1472 C C . GLN A 1 189 ? 18.865 2.551 -13.340 1.00 94.25 189 GLN A C 1
ATOM 1474 O O . GLN A 1 189 ? 19.963 3.085 -13.505 1.00 94.25 189 GLN A O 1
ATOM 1479 N N . ASP A 1 190 ? 18.104 2.829 -12.277 1.00 94.25 190 ASP A N 1
ATOM 1480 C CA . ASP A 1 190 ? 18.511 3.795 -11.263 1.00 94.25 190 ASP A CA 1
ATOM 1481 C C . ASP A 1 190 ? 19.796 3.327 -10.547 1.00 94.25 190 ASP A C 1
ATOM 1483 O O . ASP A 1 190 ? 19.955 2.132 -10.270 1.00 94.25 190 ASP A O 1
ATOM 1487 N N . PRO A 1 191 ? 20.748 4.230 -10.240 1.00 90.62 191 PRO A N 1
ATOM 1488 C CA . PRO A 1 191 ? 21.959 3.860 -9.510 1.00 90.62 191 PRO A CA 1
ATOM 1489 C C . PRO A 1 191 ? 21.683 3.316 -8.098 1.00 90.62 191 PRO A C 1
ATOM 1491 O O . PRO A 1 191 ? 22.478 2.517 -7.600 1.00 90.62 191 PRO A O 1
ATOM 1494 N N . MET A 1 192 ? 20.576 3.708 -7.462 1.00 92.31 192 MET A N 1
ATOM 1495 C CA . MET A 1 192 ? 20.188 3.257 -6.125 1.00 92.31 192 MET A CA 1
ATOM 1496 C C . MET A 1 192 ? 19.588 1.845 -6.178 1.00 92.31 192 MET A C 1
ATOM 1498 O O . MET A 1 192 ? 18.710 1.557 -6.991 1.00 92.31 192 MET A O 1
ATOM 1502 N N . ALA A 1 193 ? 20.097 0.957 -5.326 1.00 92.44 193 ALA A N 1
ATOM 1503 C CA . ALA A 1 193 ? 19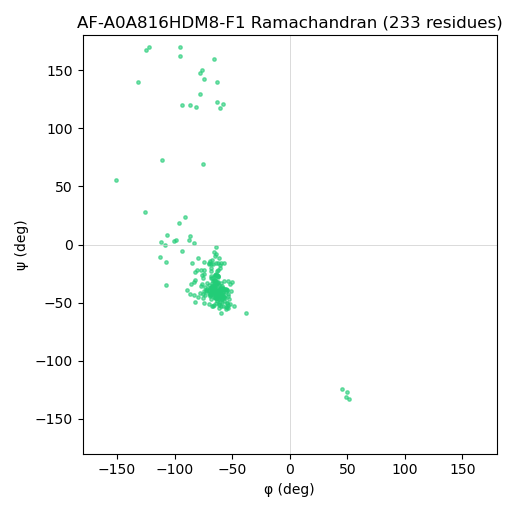.779 -0.469 -5.313 1.00 92.44 193 ALA A CA 1
ATOM 1504 C C . ALA A 1 193 ? 18.298 -0.728 -5.001 1.00 92.44 193 ALA A C 1
ATOM 1506 O O . ALA A 1 193 ? 17.623 -1.439 -5.747 1.00 92.44 193 ALA A O 1
ATOM 1507 N N . GLU A 1 194 ? 17.792 -0.022 -3.999 1.00 95.31 194 GLU A N 1
ATOM 1508 C CA . GLU A 1 194 ? 16.447 -0.098 -3.439 1.00 95.31 194 GLU A CA 1
ATOM 1509 C C . GLU A 1 194 ? 15.377 0.336 -4.459 1.00 95.31 194 GLU A C 1
ATOM 1511 O O . GLU A 1 194 ? 14.310 -0.271 -4.575 1.00 95.31 194 GLU A O 1
ATOM 1516 N N . VAL A 1 195 ? 15.690 1.337 -5.292 1.00 96.44 195 VAL A N 1
ATOM 1517 C CA . VAL A 1 195 ? 14.816 1.764 -6.399 1.00 96.44 195 VAL A CA 1
ATOM 1518 C C . VAL A 1 195 ? 14.683 0.651 -7.434 1.00 96.44 195 VAL A C 1
ATOM 1520 O O . VAL A 1 195 ? 13.576 0.338 -7.881 1.00 96.44 195 VAL A O 1
ATOM 1523 N N . ARG A 1 196 ? 15.808 0.030 -7.809 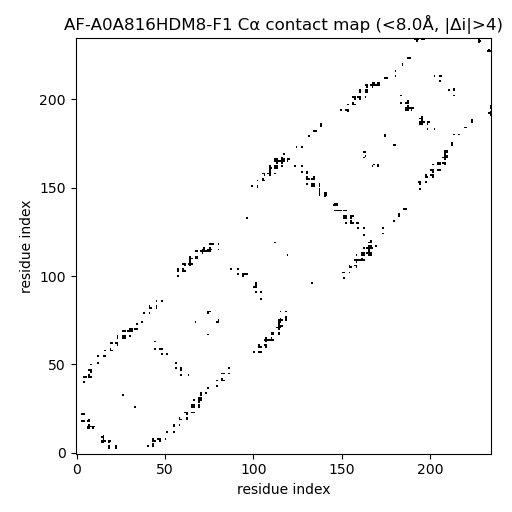1.00 95.88 196 ARG A N 1
ATOM 1524 C CA . ARG A 1 196 ? 15.802 -1.094 -8.749 1.00 95.88 196 ARG A CA 1
ATOM 1525 C C . ARG A 1 196 ? 15.052 -2.289 -8.159 1.00 95.88 196 ARG A C 1
ATOM 1527 O O . ARG A 1 196 ? 14.221 -2.860 -8.862 1.00 95.88 196 ARG A O 1
ATOM 1534 N N . GLN A 1 197 ? 15.269 -2.618 -6.885 1.00 96.06 197 GLN A N 1
ATOM 1535 C CA . GLN A 1 197 ? 14.569 -3.697 -6.180 1.00 96.06 197 GLN A CA 1
ATOM 1536 C C . GLN A 1 197 ? 13.045 -3.526 -6.262 1.00 96.06 197 GLN A C 1
ATOM 1538 O O . GLN A 1 197 ? 12.355 -4.415 -6.766 1.00 96.06 197 GLN A O 1
ATOM 1543 N N . SER A 1 198 ? 12.542 -2.353 -5.872 1.00 98.19 198 SER A N 1
ATOM 1544 C CA . SER A 1 198 ? 11.109 -2.020 -5.901 1.00 98.19 198 SER A CA 1
ATOM 1545 C C . SER A 1 198 ? 10.547 -2.064 -7.328 1.00 98.19 198 SER A C 1
ATOM 1547 O O . SER A 1 198 ? 9.461 -2.584 -7.584 1.00 98.19 198 SER A O 1
ATOM 1549 N N . SER A 1 199 ? 11.324 -1.592 -8.312 1.00 98.19 199 SER A N 1
ATOM 1550 C CA . SER A 1 199 ? 10.928 -1.651 -9.724 1.00 98.19 199 SER A CA 1
ATOM 1551 C C . SER A 1 199 ? 10.811 -3.086 -10.256 1.00 98.19 199 SER A C 1
ATOM 1553 O O . SER A 1 199 ? 9.906 -3.385 -11.038 1.00 98.19 199 SER A O 1
ATOM 1555 N N . PHE A 1 200 ? 11.694 -3.994 -9.825 1.00 97.75 200 PHE A N 1
ATOM 1556 C CA . PHE A 1 200 ? 11.658 -5.396 -10.233 1.00 97.75 200 PHE A CA 1
ATOM 1557 C C . PHE A 1 200 ? 10.551 -6.179 -9.526 1.00 97.75 200 PHE A C 1
ATOM 1559 O O . PHE A 1 200 ? 9.944 -7.042 -10.164 1.00 97.75 200 PHE A O 1
ATOM 1566 N N . ALA A 1 201 ? 10.245 -5.853 -8.265 1.00 98.12 201 ALA A N 1
ATOM 1567 C CA . ALA A 1 201 ? 9.078 -6.388 -7.565 1.00 98.12 201 ALA A CA 1
ATOM 1568 C C . ALA A 1 201 ? 7.790 -6.057 -8.338 1.00 98.12 201 ALA A C 1
ATOM 1570 O O . ALA A 1 201 ? 7.083 -6.966 -8.787 1.00 98.12 201 ALA A O 1
ATOM 1571 N N . LEU A 1 202 ? 7.587 -4.772 -8.656 1.00 98.75 202 LEU A N 1
ATOM 1572 C CA . LEU A 1 202 ? 6.433 -4.318 -9.432 1.00 98.75 202 LEU A CA 1
ATOM 1573 C C . LEU A 1 202 ? 6.383 -4.941 -10.836 1.00 98.75 202 LEU A C 1
ATOM 1575 O O . LEU A 1 202 ? 5.318 -5.349 -11.299 1.00 98.75 202 LEU A O 1
ATOM 1579 N N . LEU A 1 203 ? 7.520 -5.074 -11.527 1.00 98.62 203 LEU A N 1
ATOM 1580 C CA . LEU A 1 203 ? 7.579 -5.772 -12.817 1.00 98.62 203 LEU A CA 1
ATOM 1581 C C . LEU A 1 203 ? 7.088 -7.227 -12.703 1.00 98.62 203 LEU A C 1
ATOM 1583 O O . LEU A 1 203 ? 6.376 -7.711 -13.592 1.00 98.62 203 LEU A O 1
ATOM 1587 N N . GLY A 1 204 ? 7.455 -7.924 -11.625 1.00 98.44 204 GLY A N 1
ATOM 1588 C CA . GLY A 1 204 ? 6.993 -9.278 -11.327 1.00 98.44 204 GLY A CA 1
ATOM 1589 C C . GLY A 1 204 ? 5.481 -9.345 -11.106 1.00 98.44 204 GLY A C 1
ATOM 1590 O O . GLY A 1 204 ? 4.806 -10.194 -11.697 1.00 98.44 204 GLY A O 1
ATOM 1591 N N . ASP A 1 205 ? 4.926 -8.414 -10.333 1.00 98.75 205 ASP A N 1
ATOM 1592 C CA . ASP A 1 205 ? 3.485 -8.363 -10.071 1.00 98.75 205 ASP A CA 1
ATOM 1593 C C . ASP A 1 205 ? 2.672 -7.990 -11.313 1.00 98.75 205 ASP A C 1
ATOM 1595 O O . ASP A 1 205 ? 1.693 -8.666 -11.636 1.00 98.75 205 ASP A O 1
ATOM 1599 N N . LEU A 1 206 ? 3.130 -7.019 -12.106 1.00 98.75 206 LEU A N 1
ATOM 1600 C CA . LEU A 1 206 ? 2.521 -6.685 -13.399 1.00 98.75 206 LEU A CA 1
ATOM 1601 C C . LEU A 1 206 ? 2.607 -7.840 -14.401 1.00 98.75 206 LEU A C 1
ATOM 1603 O O . LEU A 1 206 ? 1.704 -8.021 -15.221 1.00 98.75 206 LEU A O 1
ATOM 1607 N N . THR A 1 207 ? 3.667 -8.648 -14.339 1.00 98.50 207 THR A N 1
ATOM 1608 C CA . THR A 1 207 ? 3.794 -9.857 -15.162 1.00 98.50 207 THR A CA 1
ATOM 1609 C C . THR A 1 207 ? 2.712 -10.875 -14.808 1.00 98.50 207 THR A C 1
ATOM 1611 O O . THR A 1 207 ? 2.125 -11.465 -15.714 1.00 98.50 207 THR A O 1
ATOM 1614 N N . LYS A 1 208 ? 2.394 -11.050 -13.519 1.00 98.31 208 LYS A N 1
ATOM 1615 C CA . LYS A 1 208 ? 1.281 -11.907 -13.076 1.00 98.31 208 LYS A CA 1
ATOM 1616 C C . LYS A 1 208 ? -0.083 -11.315 -13.456 1.00 98.31 208 LYS A C 1
ATOM 1618 O O . LYS A 1 208 ? -0.956 -12.049 -13.912 1.00 98.31 208 LYS A O 1
ATOM 1623 N N . ALA A 1 209 ? -0.264 -10.007 -13.279 1.00 98.31 209 ALA A N 1
ATOM 1624 C CA . ALA A 1 209 ? -1.556 -9.336 -13.416 1.00 98.31 209 ALA A CA 1
ATOM 1625 C C . ALA A 1 209 ? -1.966 -9.051 -14.873 1.00 98.31 209 ALA A C 1
ATOM 1627 O O . ALA A 1 209 ? -3.110 -9.298 -15.253 1.00 98.31 209 ALA A O 1
ATOM 1628 N N . CYS A 1 210 ? -1.051 -8.534 -15.697 1.00 98.25 210 CYS A N 1
ATOM 1629 C CA . CYS A 1 210 ? -1.343 -8.020 -17.040 1.00 98.25 210 CYS A CA 1
ATOM 1630 C C . CYS A 1 210 ? -0.139 -8.162 -17.998 1.00 98.25 210 CYS A C 1
ATOM 1632 O O . CYS A 1 210 ? 0.317 -7.201 -18.625 1.00 98.25 210 CYS A O 1
ATOM 1634 N N . PHE A 1 211 ? 0.370 -9.392 -18.155 1.00 98.38 211 PHE A N 1
ATOM 1635 C CA . PHE A 1 211 ? 1.576 -9.698 -18.944 1.00 98.38 211 PHE A CA 1
ATOM 1636 C C . PHE A 1 211 ? 1.607 -9.108 -20.362 1.00 98.38 211 PHE A C 1
ATOM 1638 O O . PHE A 1 211 ? 2.675 -8.798 -20.878 1.00 98.38 211 PHE A O 1
ATOM 1645 N N . HIS A 1 212 ? 0.466 -8.957 -21.032 1.00 98.06 212 HIS A N 1
ATOM 1646 C CA . HIS A 1 212 ? 0.422 -8.462 -22.410 1.00 98.06 212 HIS A CA 1
ATOM 1647 C C . HIS A 1 212 ? 0.924 -7.012 -22.550 1.00 98.06 212 HIS A C 1
ATOM 1649 O O . HIS A 1 212 ? 1.430 -6.659 -23.620 1.00 98.06 212 HIS A O 1
ATOM 1655 N N . HIS A 1 213 ? 0.857 -6.199 -21.489 1.00 98.31 213 HIS A N 1
ATOM 1656 C CA . HIS A 1 213 ? 1.517 -4.892 -21.451 1.00 98.31 213 HIS A CA 1
ATOM 1657 C C . HIS A 1 213 ? 3.030 -5.054 -21.269 1.00 98.31 213 HIS A C 1
ATOM 1659 O O . HIS A 1 213 ? 3.796 -4.555 -22.092 1.00 98.31 213 HIS A O 1
ATOM 1665 N N . VAL A 1 214 ? 3.463 -5.850 -20.282 1.00 98.00 214 VAL A N 1
ATOM 1666 C CA . VAL A 1 214 ? 4.889 -6.126 -19.994 1.00 98.00 214 VAL A CA 1
ATOM 1667 C C . VAL A 1 214 ? 5.614 -6.744 -21.192 1.00 98.00 214 VAL A C 1
ATOM 1669 O O . VAL A 1 214 ? 6.753 -6.390 -21.495 1.00 98.00 214 VAL A O 1
ATOM 1672 N N . ARG A 1 215 ? 4.942 -7.632 -21.934 1.00 97.56 215 ARG A N 1
ATOM 1673 C CA . ARG A 1 215 ? 5.480 -8.342 -23.102 1.00 97.56 215 ARG A CA 1
ATOM 1674 C C . ARG A 1 215 ? 6.097 -7.395 -24.132 1.00 97.56 215 ARG A C 1
ATOM 1676 O O . ARG A 1 215 ? 7.084 -7.758 -24.766 1.00 97.56 215 ARG A O 1
ATOM 1683 N N . LYS A 1 216 ? 5.538 -6.192 -24.289 1.00 96.44 216 LYS A N 1
ATOM 1684 C CA . LYS A 1 216 ? 6.010 -5.171 -25.239 1.00 96.44 216 LYS A CA 1
ATOM 1685 C C . LYS A 1 216 ? 7.384 -4.595 -24.853 1.00 96.44 216 LYS A C 1
ATOM 1687 O O . LYS A 1 216 ? 8.083 -4.092 -25.724 1.00 96.44 216 LYS A O 1
ATOM 1692 N N . HIS A 1 217 ? 7.784 -4.736 -23.588 1.00 97.31 217 HIS A N 1
ATOM 1693 C CA . HIS A 1 217 ? 9.005 -4.173 -23.002 1.00 97.31 217 HIS A CA 1
ATOM 1694 C C . HIS A 1 217 ? 10.056 -5.239 -22.627 1.00 97.31 217 HIS A C 1
ATOM 1696 O O . HIS A 1 217 ? 11.127 -4.914 -22.119 1.00 97.31 217 HIS A O 1
ATOM 1702 N N . LEU A 1 218 ? 9.813 -6.530 -22.896 1.00 94.06 218 LEU A N 1
ATOM 1703 C CA . LEU A 1 218 ? 10.733 -7.613 -22.499 1.00 94.06 218 LEU A CA 1
ATOM 1704 C C . LEU A 1 218 ? 12.141 -7.486 -23.090 1.00 94.06 218 LEU A C 1
ATOM 1706 O O . LEU A 1 218 ? 13.112 -7.849 -22.430 1.00 94.06 218 LEU A O 1
ATOM 1710 N N . ASN A 1 219 ? 12.263 -6.953 -24.309 1.00 95.75 219 ASN A N 1
ATOM 1711 C CA . ASN A 1 219 ? 13.567 -6.729 -24.942 1.00 95.75 219 ASN A CA 1
ATOM 1712 C C . ASN A 1 219 ? 14.436 -5.743 -24.151 1.00 95.75 219 ASN A C 1
ATOM 1714 O O . ASN A 1 219 ? 15.659 -5.831 -24.210 1.00 95.75 219 ASN A O 1
ATOM 1718 N N . PHE A 1 220 ? 13.805 -4.827 -23.416 1.00 96.19 220 PHE A N 1
ATOM 1719 C CA . PHE A 1 220 ? 14.480 -3.907 -22.517 1.00 96.19 220 PHE A CA 1
ATOM 1720 C C . PHE A 1 220 ? 14.773 -4.569 -21.159 1.00 96.19 220 PHE A C 1
ATOM 1722 O O . PHE A 1 220 ? 15.911 -4.550 -20.691 1.00 96.19 220 PHE A O 1
ATOM 1729 N N . PHE A 1 221 ? 13.772 -5.205 -20.539 1.00 96.19 221 PHE A N 1
ATOM 1730 C CA . PHE A 1 221 ? 13.914 -5.716 -19.171 1.00 96.19 221 PHE A CA 1
ATOM 1731 C C . PHE A 1 221 ? 14.793 -6.967 -19.052 1.00 96.19 221 PHE A C 1
ATOM 1733 O O . PHE A 1 221 ? 15.527 -7.085 -18.076 1.00 96.19 221 PHE A O 1
ATOM 1740 N N . LEU A 1 222 ? 14.770 -7.904 -20.009 1.00 94.00 222 LEU A N 1
ATOM 1741 C CA . LEU A 1 222 ? 15.519 -9.165 -19.879 1.00 94.00 222 LEU A CA 1
ATOM 1742 C C . LEU A 1 222 ? 17.047 -8.970 -19.773 1.00 94.00 222 LEU A C 1
ATOM 1744 O O . LEU A 1 222 ? 17.654 -9.558 -18.867 1.00 94.00 222 LEU A O 1
ATOM 1748 N N . PRO A 1 223 ? 17.701 -8.148 -20.622 1.00 93.44 223 PRO A N 1
ATOM 1749 C CA . PRO A 1 223 ? 19.123 -7.848 -20.454 1.00 93.44 223 PRO A CA 1
ATOM 1750 C C . PRO A 1 223 ? 19.430 -7.179 -19.111 1.00 93.44 223 PRO A C 1
ATOM 1752 O O . PRO A 1 223 ? 20.423 -7.520 -18.471 1.00 93.44 223 PRO A O 1
ATOM 1755 N N . LEU A 1 224 ? 18.567 -6.261 -18.668 1.00 91.75 224 LEU A N 1
ATOM 1756 C CA . LEU A 1 224 ? 18.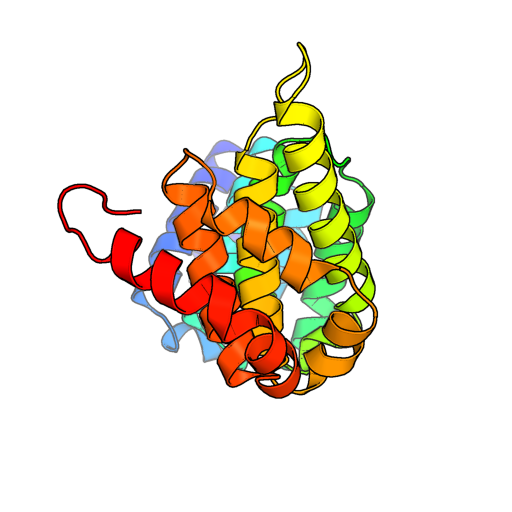748 -5.507 -17.430 1.00 91.75 224 LEU A CA 1
ATOM 1757 C C . LEU A 1 224 ? 18.608 -6.393 -16.185 1.00 91.75 224 LEU A C 1
ATOM 1759 O O . LEU A 1 224 ? 19.447 -6.329 -15.289 1.00 91.75 224 LEU A O 1
ATOM 1763 N N . LEU A 1 225 ? 17.609 -7.279 -16.160 1.00 92.31 225 LEU A N 1
ATOM 1764 C CA . LEU A 1 225 ? 17.452 -8.297 -15.120 1.00 92.31 225 LEU A CA 1
ATOM 1765 C C . LEU A 1 225 ? 18.699 -9.179 -15.039 1.00 92.31 225 LEU A C 1
ATOM 1767 O O . LEU A 1 225 ? 19.231 -9.384 -13.956 1.00 92.31 225 LEU A O 1
ATOM 1771 N N . THR A 1 226 ? 19.227 -9.622 -16.185 1.00 89.69 226 THR A N 1
ATOM 1772 C CA . THR A 1 226 ? 20.448 -10.445 -16.237 1.00 89.69 226 THR A CA 1
ATOM 1773 C C . THR A 1 226 ? 21.651 -9.740 -15.603 1.00 89.69 226 THR A C 1
ATOM 1775 O O . THR A 1 226 ? 22.429 -10.372 -14.892 1.00 89.69 226 THR A O 1
ATOM 1778 N N . GLN A 1 227 ? 21.797 -8.430 -15.817 1.00 87.94 227 GLN A N 1
ATOM 1779 C CA . GLN A 1 227 ? 22.871 -7.635 -15.206 1.00 87.94 227 GLN A CA 1
ATOM 1780 C C . GLN A 1 227 ? 22.723 -7.517 -13.681 1.00 87.94 227 GLN A C 1
ATOM 1782 O O . GLN A 1 227 ? 23.727 -7.484 -12.973 1.00 87.94 227 GLN A O 1
ATOM 1787 N N . ASN A 1 228 ? 21.487 -7.516 -13.176 1.00 86.50 228 ASN A N 1
ATOM 1788 C CA . ASN A 1 228 ? 21.172 -7.426 -11.748 1.00 86.50 228 ASN A CA 1
ATOM 1789 C C . ASN A 1 228 ? 21.145 -8.798 -11.035 1.00 86.50 228 ASN A C 1
ATOM 1791 O O . ASN A 1 228 ? 20.885 -8.858 -9.839 1.00 86.50 228 ASN A O 1
ATOM 1795 N N . LEU A 1 229 ? 21.473 -9.901 -11.725 1.00 83.62 229 LEU A N 1
ATOM 1796 C CA . LEU A 1 229 ? 21.675 -11.225 -11.109 1.00 83.62 229 LEU A CA 1
ATOM 1797 C C . LEU A 1 229 ? 23.087 -11.417 -10.523 1.00 83.62 229 LEU A C 1
ATOM 1799 O O . LEU A 1 229 ? 23.411 -12.501 -10.035 1.00 83.62 229 LEU A O 1
ATOM 1803 N N . ASN A 1 230 ? 23.956 -10.404 -10.593 1.00 71.00 230 ASN A N 1
ATOM 1804 C CA . ASN A 1 230 ? 25.305 -10.491 -10.046 1.00 71.00 230 ASN A CA 1
ATOM 1805 C C . ASN A 1 230 ? 25.288 -10.230 -8.524 1.00 71.00 230 ASN A C 1
ATOM 1807 O O . ASN A 1 230 ? 24.976 -9.110 -8.117 1.00 71.00 230 ASN A O 1
ATOM 1811 N N . PRO A 1 231 ? 25.701 -11.196 -7.676 1.00 68.69 231 PRO A N 1
ATOM 1812 C CA . PRO A 1 231 ? 25.715 -11.046 -6.219 1.00 68.69 231 PRO A CA 1
ATOM 1813 C C . PRO A 1 231 ? 26.705 -9.984 -5.697 1.00 68.69 231 PRO A C 1
ATOM 1815 O O . PRO A 1 231 ? 26.709 -9.672 -4.510 1.00 68.69 231 PRO A O 1
ATOM 1818 N N . HIS A 1 232 ? 27.542 -9.407 -6.562 1.00 63.41 232 HIS A N 1
ATOM 1819 C CA . HIS A 1 232 ? 28.384 -8.248 -6.246 1.00 63.41 232 HIS A CA 1
ATOM 1820 C C . HIS A 1 232 ? 27.739 -6.896 -6.612 1.00 63.41 232 HIS A C 1
ATOM 1822 O O . HIS A 1 232 ? 28.297 -5.853 -6.286 1.00 63.41 232 HIS A O 1
ATOM 1828 N N . HIS A 1 233 ? 26.575 -6.914 -7.270 1.00 58.06 233 HIS A N 1
ATOM 1829 C CA . HIS A 1 233 ? 25.769 -5.752 -7.668 1.00 58.06 233 HIS A CA 1
ATOM 1830 C C . HIS A 1 233 ? 24.319 -5.862 -7.164 1.00 58.06 233 HIS A C 1
ATOM 1832 O O . HIS A 1 233 ? 23.407 -5.345 -7.807 1.00 58.06 233 HIS A O 1
ATOM 1838 N N . VAL A 1 234 ? 24.103 -6.567 -6.048 1.00 52.00 234 VAL A N 1
ATOM 1839 C CA . VAL A 1 234 ? 22.760 -6.858 -5.522 1.00 52.00 234 VAL A CA 1
ATOM 1840 C C . VAL A 1 234 ? 22.010 -5.555 -5.272 1.00 52.00 234 VAL A C 1
ATOM 1842 O O . VAL A 1 234 ? 22.493 -4.682 -4.548 1.00 52.00 234 VAL A O 1
ATOM 1845 N N . SER A 1 235 ? 20.870 -5.447 -5.954 1.00 51.19 235 SER A N 1
ATOM 1846 C CA . SER A 1 235 ? 19.771 -4.548 -5.620 1.00 51.19 235 SER A CA 1
ATOM 1847 C C . SER A 1 235 ? 19.129 -4.937 -4.304 1.00 51.19 235 SER A C 1
ATOM 1849 O O . SER A 1 235 ? 18.897 -6.154 -4.129 1.00 51.19 235 SER A O 1
#

Mean predicted aligned error: 3.66 Å

Secondary structure (DSSP, 8-state):
-HHHHHHHT-SSHHHHHHHHHHHHHHHHHHGGGGGGGHHHHHHHHHHHTTT--HHHHHHHHHHHHHHHHHHGGGG--HHHHHHHHHHHHHHHHHS-TT-TTHHHHHHHHHHHHHHHGGGGHHHHHHHHHHHHHHHHHHHHHTTSSSPPPTHHHHHHHHHHHHHHHHHGGGGHHHHHTS-HHHHHHHHTT-SSHHHHHHHHHHHHHHHHHHHHHHGGGHHHHHHHHHHTT-TTS--

pLDDT: mean 95.12, std 8.15, range [51.19, 98.88]

InterPro domains:
  IPR011989 Armadillo-like helical [G3DSA:1.25.10.10] (1-235)
  IPR016024 Armadillo-type fold [SSF48371] (3-233)
  IPR040122 Importin beta family [PTHR10527] (1-216)
  IPR058584 Importin subunit beta-1/Transportin-1-like, TPR repeats [PF25574] (10-209)

Sequence (235 aa):
MSELLKRILDANKKVQEAACSAFATLEEEACVQMVPYLKQILETLVHAFRKYQAKNLLILYDAIGTLADSVGTHLNRPDYIQLLMPPLIDRWNALRNDDKDLFPLLECLSSIATALQTGFFPYCEPVFVRCIVLVQQTLEANGTDSQLDKDFMIVALDLLSGLAEGLGSNIDSLVERSNLLSLLERCAQDPMAEVRQSSFALLGDLTKACFHHVRKHLNFFLPLLTQNLNPHHVS

Organism: Adineta ricciae (NCBI:txid249248)

Solvent-accessible surface area (backbone atoms only — not comparable to full-atom values): 12233 Å² total; per-residue (Å²): 108,74,70,49,54,54,32,40,65,43,90,48,69,69,48,20,45,54,29,34,55,54,44,32,59,46,32,68,75,44,26,64,73,45,59,92,46,42,70,64,50,50,57,46,57,54,53,34,68,81,69,48,52,74,76,49,43,47,49,48,27,47,38,49,15,43,43,23,63,29,42,25,61,78,54,49,39,74,74,50,44,70,57,53,46,56,67,52,52,55,49,57,74,68,57,57,97,88,43,75,79,45,50,43,49,36,51,18,49,15,31,38,24,41,15,25,19,70,71,34,56,94,57,42,64,70,51,51,55,50,27,53,50,40,37,52,51,34,64,61,24,68,79,50,100,61,65,52,67,61,63,56,29,32,39,26,35,44,28,50,21,19,40,24,59,18,37,26,59,72,39,39,70,59,54,74,76,49,64,56,70,68,49,39,62,53,35,55,66,42,91,51,38,62,42,24,39,29,33,50,51,25,51,51,26,38,46,73,25,38,36,80,64,52,61,78,46,42,85,62,48,54,63,53,53,60,64,51,68,37,87,91,56,63,80